Protein AF-A0A401STW4-F1 (afdb_monomer_lite)

Foldseek 3Di:
DLQPPDCVVVVLLDDDPPDPPDVVSLLVLLQVLLVSLLVCVVPVPLPLVSVVSSCVNLVVLLVVLVVCVVPPDPPVSSVVSVSSSVSNLNSNVVNDDDPSSVVSSVVVVCVSLDAPQPHVVLVVVLLVLLVVLLVLLVVLVVDDDDDPVCCCVPQLVVLLVLLQSVLCSLPVSNYDPVVCVVVVNCSVVSSVVSNLSSLVSDDLVRCVVDPSSVVSVVSSVVSCVPPVVVVVVPDDPVSVVSVVVSVVVVVVVVVVVVVVVVVPPD

Radius of gyration: 21.64 Å; chains: 1; bounding box: 49×68×55 Å

Sequence (266 aa):
MLRNHTCEHFPFLGISEHFHLGDAVLRCRTTFYTALTRLLLIDLGEDEDEFELFMMPLTTTFENLTQLFNSNFKQDKAKCMLIGLSRDLRGIAFALNTKASYTMLFNWLSQRLNFEVSSPNGILLFREASKMISTYGNQIQTLGNISKDQVYPLKLKGISICFCALKAALCGNYVSFGVFQLYGDSHFDNALQAFLKMLLSVCHNDLLSFRKLSLSYYSLLECLTQDHMKFVSNLEPHVVIYVLTSLSEGLNALGELHLRMFVHEY

pLDDT: mean 81.72, std 12.68, range [35.41, 94.62]

Secondary structure (DSSP, 8-state):
-TT--STTT-GGGS--TT----HHHHHHHHHHHHHHHHHHHHH-TT-HHHHHHHHHHHHHHHHHHHHHHHSTT-HHHHHHHHHHHHHHHHHHHHH--SHHHHHHHHHHHHHHH---TT-HHHHHHHHHHHHHHHHHHHHHHH-----HHHHIIIIIHHHHHHHHHHHHHHTT-SS-THHHHHHT-THHHHHHHHHHHHHHTS-HHHHHH-HHHHHHHHHHHHHHHHH-HHHHTT--HHHHHHHHHHHHHHHHHHHHHHHHHHTT--

Organism: Chiloscyllium punctatum (NCBI:txid137246)

InterPro domains:
  IPR044189 Exportin 4/7-like [PTHR12596] (110-254)

Structure (mmCIF, N/CA/C/O backbone):
data_AF-A0A401STW4-F1
#
_entry.id   AF-A0A401STW4-F1
#
loop_
_atom_site.group_PDB
_atom_site.id
_atom_site.type_symbol
_atom_site.label_atom_id
_atom_site.label_alt_id
_atom_site.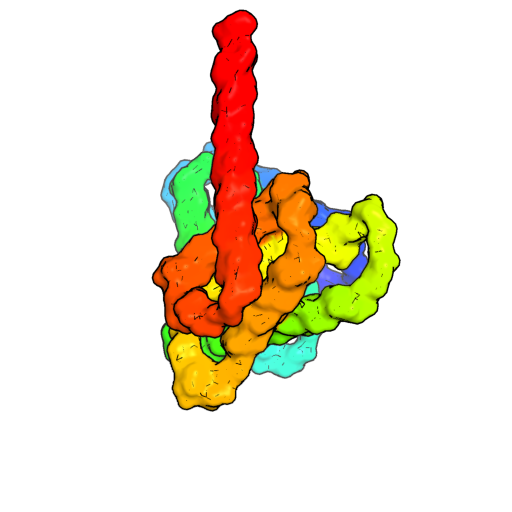label_comp_id
_atom_site.label_asym_id
_atom_site.label_entity_id
_atom_site.label_seq_id
_atom_site.pdbx_PDB_ins_code
_atom_site.Cartn_x
_atom_site.Cartn_y
_atom_site.Cartn_z
_atom_site.occupancy
_atom_site.B_iso_or_equiv
_atom_site.auth_seq_id
_atom_site.auth_comp_id
_atom_site.auth_asym_id
_atom_site.auth_atom_id
_atom_site.pdbx_PDB_model_num
ATOM 1 N N . MET A 1 1 ? 23.603 -3.336 -20.841 1.00 59.81 1 MET A N 1
ATOM 2 C CA . MET A 1 1 ? 23.353 -3.226 -19.383 1.00 59.81 1 MET A CA 1
ATOM 3 C C . MET A 1 1 ? 21.859 -3.194 -19.070 1.00 59.81 1 MET A C 1
ATOM 5 O O . MET A 1 1 ? 21.427 -3.999 -18.261 1.00 59.81 1 MET A O 1
ATOM 9 N N . LEU A 1 2 ? 21.071 -2.342 -19.744 1.00 76.00 2 LEU A N 1
ATOM 10 C CA . LEU A 1 2 ? 19.626 -2.175 -19.502 1.00 76.00 2 LEU A CA 1
ATOM 11 C C . LEU A 1 2 ? 18.769 -3.436 -19.728 1.00 76.00 2 LEU A C 1
ATOM 13 O O . LEU A 1 2 ? 17.729 -3.566 -19.106 1.00 76.00 2 LEU A O 1
ATOM 17 N N . ARG A 1 3 ? 19.217 -4.380 -20.565 1.00 75.88 3 ARG A N 1
ATOM 18 C CA . ARG A 1 3 ? 18.450 -5.596 -20.903 1.00 75.88 3 ARG A CA 1
ATOM 19 C C . ARG A 1 3 ? 18.832 -6.849 -20.098 1.00 75.88 3 ARG A C 1
ATOM 21 O O . ARG A 1 3 ? 18.127 -7.844 -20.156 1.00 75.88 3 ARG A O 1
ATOM 28 N N . ASN A 1 4 ? 19.926 -6.798 -19.329 1.00 79.75 4 ASN A N 1
ATOM 29 C CA . ASN A 1 4 ? 20.525 -7.972 -18.669 1.00 79.75 4 ASN A CA 1
ATOM 30 C C . ASN A 1 4 ? 20.759 -7.726 -17.167 1.00 79.75 4 ASN A C 1
ATOM 32 O O . ASN A 1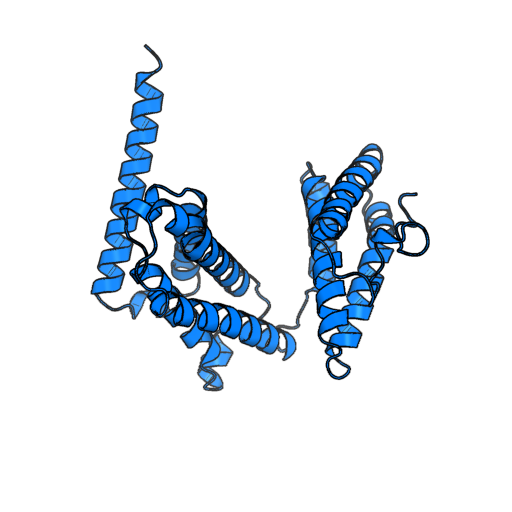 4 ? 21.835 -8.000 -16.636 1.00 79.75 4 ASN A O 1
ATOM 36 N N . HIS A 1 5 ? 19.776 -7.156 -16.466 1.00 85.25 5 HIS A N 1
ATOM 37 C CA . HIS A 1 5 ? 19.850 -6.877 -15.023 1.00 85.25 5 HIS A CA 1
ATOM 38 C C . HIS A 1 5 ? 19.375 -8.065 -14.166 1.00 85.25 5 HIS A C 1
ATOM 40 O O . HIS A 1 5 ? 18.516 -7.952 -13.300 1.00 85.25 5 HIS A O 1
ATOM 46 N N . THR A 1 6 ? 19.973 -9.235 -14.395 1.00 84.81 6 THR A N 1
ATOM 47 C CA . THR 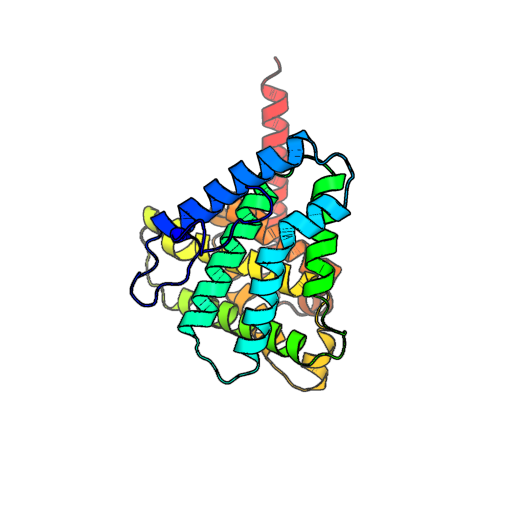A 1 6 ? 19.662 -10.485 -13.677 1.00 84.81 6 THR A CA 1
ATOM 48 C C . THR A 1 6 ? 20.675 -10.788 -1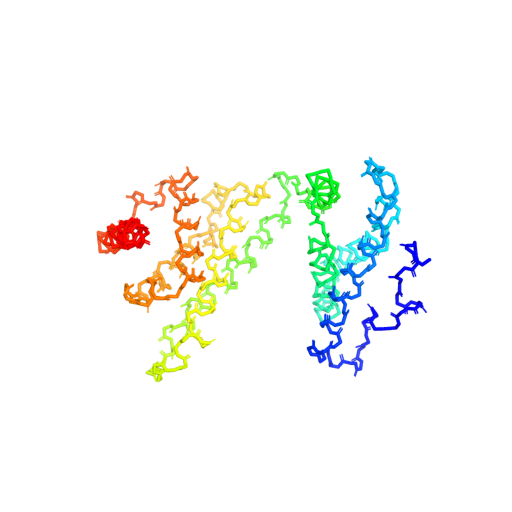2.571 1.00 84.81 6 THR A C 1
ATOM 50 O O . THR A 1 6 ? 21.753 -10.192 -12.505 1.00 84.81 6 THR A O 1
ATOM 53 N N . CYS A 1 7 ? 20.368 -11.771 -11.717 1.00 80.50 7 CYS A N 1
ATOM 54 C CA . CYS A 1 7 ? 21.303 -12.253 -10.696 1.00 80.50 7 CYS A CA 1
ATOM 55 C C . CYS A 1 7 ? 22.573 -12.909 -11.261 1.00 80.50 7 CYS A C 1
ATOM 57 O O . CYS A 1 7 ? 23.554 -13.035 -10.535 1.00 80.50 7 CYS A O 1
ATOM 59 N N . GLU A 1 8 ? 22.572 -13.296 -12.538 1.00 82.44 8 GLU A N 1
ATOM 60 C CA . GLU A 1 8 ? 23.753 -13.822 -13.234 1.00 82.44 8 GLU A CA 1
ATOM 61 C C . GLU A 1 8 ? 24.827 -12.745 -13.414 1.00 82.44 8 GLU A C 1
ATOM 63 O O . GLU A 1 8 ? 26.014 -13.011 -13.259 1.00 82.44 8 GLU A O 1
ATOM 68 N N . HIS A 1 9 ? 24.399 -11.511 -13.691 1.00 83.75 9 HIS A N 1
ATOM 69 C CA . HIS A 1 9 ? 25.287 -10.367 -13.896 1.00 83.75 9 HIS A CA 1
ATOM 70 C C . HIS A 1 9 ? 25.491 -9.567 -12.604 1.00 83.75 9 HIS A C 1
ATOM 72 O O . HIS A 1 9 ? 26.552 -8.986 -12.380 1.00 83.75 9 HIS A O 1
ATOM 78 N N . PHE A 1 10 ? 24.477 -9.550 -11.737 1.00 84.50 10 PHE A N 1
ATOM 79 C CA . PHE A 1 10 ? 24.461 -8.799 -10.488 1.00 84.50 10 PHE A CA 1
ATOM 80 C C . PHE A 1 10 ? 24.053 -9.720 -9.328 1.00 84.50 10 PHE A C 1
ATOM 82 O O . PHE A 1 10 ? 22.873 -9.775 -8.976 1.00 84.50 10 PHE A O 1
ATOM 89 N N . PRO A 1 11 ? 25.002 -10.423 -8.679 1.00 81.69 11 PRO A N 1
ATOM 90 C CA . PRO A 1 11 ? 24.696 -11.447 -7.673 1.00 81.69 11 PRO A CA 1
ATOM 91 C C . PRO A 1 11 ? 23.809 -10.976 -6.509 1.00 81.69 11 PRO A C 1
ATOM 93 O O . PRO A 1 11 ? 23.041 -11.763 -5.961 1.00 81.69 11 PRO A O 1
ATOM 96 N N . PHE A 1 12 ? 23.846 -9.683 -6.163 1.00 80.25 12 PHE A N 1
ATOM 97 C CA . PHE A 1 12 ? 22.995 -9.090 -5.121 1.00 80.25 12 PHE A CA 1
ATOM 98 C C . PHE A 1 12 ? 21.494 -9.039 -5.481 1.00 80.25 12 PHE A C 1
ATOM 100 O O . PHE A 1 12 ? 20.662 -8.788 -4.607 1.00 80.25 12 PHE A O 1
ATOM 107 N N . LEU A 1 13 ? 21.133 -9.264 -6.749 1.00 83.50 13 LEU A N 1
ATOM 108 C CA . LEU A 1 13 ? 19.745 -9.434 -7.192 1.00 83.50 13 LEU A CA 1
ATOM 109 C C . LEU A 1 13 ? 19.221 -10.856 -6.928 1.00 83.50 13 LEU A C 1
ATOM 111 O O . LEU A 1 13 ? 18.005 -11.065 -6.917 1.00 83.50 13 LEU A O 1
ATOM 115 N N . GLY A 1 14 ? 20.116 -11.821 -6.694 1.00 74.94 14 GLY A N 1
ATOM 116 C CA . GLY A 1 14 ? 19.777 -13.212 -6.403 1.00 74.94 14 GLY A CA 1
ATOM 117 C C . GLY A 1 14 ? 19.199 -13.423 -5.002 1.00 74.94 14 GLY A C 1
ATOM 118 O O . GLY A 1 14 ? 19.352 -12.597 -4.102 1.00 74.94 14 GLY A O 1
ATOM 119 N N . ILE A 1 15 ? 18.534 -14.565 -4.815 1.00 66.19 15 ILE A N 1
ATOM 120 C CA . ILE A 1 15 ? 18.011 -15.019 -3.518 1.00 66.19 15 ILE A CA 1
ATOM 121 C C . ILE A 1 15 ? 18.939 -16.119 -3.028 1.00 66.19 15 ILE A C 1
ATOM 123 O O . ILE A 1 15 ? 18.826 -17.263 -3.461 1.00 66.19 15 ILE A O 1
ATOM 127 N N . SER A 1 16 ? 19.899 -15.764 -2.179 1.00 56.50 16 SER A N 1
ATOM 128 C CA . SER A 1 16 ? 20.763 -16.760 -1.550 1.00 56.50 16 SER A CA 1
ATOM 129 C C . SER A 1 16 ? 20.122 -17.246 -0.256 1.00 56.50 16 SER A C 1
ATOM 131 O O . SER A 1 16 ? 19.832 -16.443 0.627 1.00 56.50 16 SER A O 1
ATOM 133 N N . GLU A 1 17 ? 19.943 -18.563 -0.132 1.00 51.50 17 GLU A N 1
ATOM 134 C CA . GLU A 1 17 ? 19.465 -19.234 1.089 1.00 51.50 17 GLU A CA 1
ATOM 135 C C . GLU A 1 17 ? 20.417 -19.023 2.286 1.00 51.50 17 GLU A C 1
ATOM 137 O O . GLU A 1 17 ? 20.017 -19.199 3.434 1.00 51.50 17 GLU A O 1
ATOM 142 N N . HIS A 1 18 ? 21.654 -18.575 2.033 1.00 45.31 18 HIS A N 1
ATOM 143 C CA . HIS A 1 18 ? 22.666 -18.282 3.052 1.00 45.31 18 HIS A CA 1
ATOM 144 C C . HIS A 1 18 ? 22.828 -16.794 3.374 1.00 45.31 18 HIS A C 1
ATOM 146 O O . HIS A 1 18 ? 23.530 -16.444 4.323 1.00 45.31 18 HIS A O 1
ATOM 152 N N . PHE A 1 19 ? 22.179 -15.902 2.623 1.00 50.22 19 PHE A N 1
ATOM 153 C CA . PHE A 1 19 ? 22.090 -14.503 3.013 1.00 50.22 19 PHE A CA 1
ATOM 154 C C . PHE A 1 19 ? 20.821 -14.329 3.835 1.00 50.22 19 PHE A C 1
ATOM 156 O O . PHE A 1 19 ? 19.727 -14.195 3.290 1.00 50.22 19 PHE A O 1
ATOM 163 N N . HIS A 1 20 ? 20.963 -14.227 5.157 1.00 51.06 20 HIS A N 1
ATOM 164 C CA . HIS A 1 20 ? 20.034 -13.379 5.895 1.00 51.06 20 HIS A CA 1
ATOM 165 C C . HIS A 1 20 ? 20.032 -12.038 5.160 1.00 51.06 20 HIS A C 1
ATOM 167 O O . HIS A 1 20 ? 21.078 -11.390 5.104 1.00 51.06 20 HIS A O 1
ATOM 173 N N . LEU A 1 21 ? 18.924 -11.683 4.497 1.00 55.97 21 LEU A N 1
ATOM 174 C CA . LEU A 1 21 ? 18.808 -10.443 3.736 1.00 55.97 21 LEU A CA 1
ATOM 175 C C . LEU A 1 21 ? 18.980 -9.269 4.699 1.00 55.97 21 LEU A C 1
ATOM 177 O O . LEU A 1 21 ? 18.012 -8.721 5.219 1.00 55.97 21 LEU A O 1
ATOM 181 N N . GLY A 1 22 ? 20.227 -8.892 4.960 1.00 56.94 22 GLY A N 1
ATOM 182 C CA . GLY A 1 22 ? 20.538 -7.691 5.697 1.00 56.94 22 GLY A CA 1
ATOM 183 C C . GLY A 1 22 ? 19.923 -6.525 4.940 1.00 56.94 22 GLY A C 1
ATOM 184 O O . GLY A 1 22 ? 20.063 -6.428 3.716 1.00 56.94 22 GLY A O 1
ATOM 185 N N . ASP A 1 23 ? 19.259 -5.628 5.666 1.00 59.09 23 ASP A N 1
ATOM 186 C CA . ASP A 1 23 ? 18.585 -4.450 5.113 1.00 59.09 23 ASP A CA 1
ATOM 187 C C . ASP A 1 23 ? 19.445 -3.661 4.110 1.00 59.09 23 ASP A C 1
ATOM 189 O O . ASP A 1 23 ? 18.905 -2.966 3.251 1.00 59.09 23 ASP A O 1
ATOM 193 N N . ALA A 1 24 ? 20.774 -3.730 4.229 1.00 60.03 24 ALA A N 1
ATOM 194 C CA . ALA A 1 24 ? 21.720 -3.097 3.320 1.00 60.03 24 ALA A CA 1
ATOM 195 C C . ALA A 1 24 ? 21.637 -3.653 1.885 1.00 60.03 24 ALA A C 1
ATOM 197 O O . ALA A 1 24 ? 21.496 -2.867 0.952 1.00 60.03 24 ALA A O 1
ATOM 198 N N . VAL A 1 25 ? 21.631 -4.979 1.694 1.00 69.12 25 VAL A N 1
ATOM 199 C CA . VAL A 1 25 ? 21.576 -5.608 0.356 1.00 69.12 25 VAL A CA 1
ATOM 200 C C . VAL A 1 25 ? 20.237 -5.310 -0.325 1.00 69.12 25 VAL A C 1
ATOM 202 O O . VAL A 1 25 ? 20.186 -4.959 -1.503 1.00 69.12 25 VAL A O 1
ATOM 205 N N . LEU A 1 26 ? 19.143 -5.340 0.441 1.00 69.25 26 LEU A N 1
ATOM 206 C CA . LEU A 1 26 ? 17.814 -4.961 -0.046 1.00 69.25 26 LEU A CA 1
ATOM 207 C C . LEU A 1 26 ? 17.700 -3.474 -0.402 1.00 69.25 26 LEU A C 1
ATOM 209 O O . LEU A 1 26 ? 16.963 -3.117 -1.321 1.00 69.25 26 LEU A O 1
ATOM 213 N N . ARG A 1 27 ? 18.419 -2.595 0.307 1.00 73.31 27 ARG A N 1
ATOM 214 C CA . ARG A 1 27 ? 18.506 -1.167 -0.033 1.00 73.31 27 ARG A CA 1
ATOM 215 C C . ARG A 1 27 ? 19.297 -0.937 -1.322 1.00 73.31 27 ARG A C 1
ATOM 217 O O . ARG A 1 27 ? 18.891 -0.085 -2.110 1.00 73.31 27 ARG A O 1
ATOM 224 N N . CYS A 1 28 ? 20.355 -1.713 -1.572 1.00 82.94 28 CYS A N 1
ATOM 225 C CA . CYS A 1 28 ? 21.140 -1.630 -2.809 1.00 82.94 28 CYS A CA 1
ATOM 226 C C . CYS A 1 28 ? 20.285 -1.877 -4.057 1.00 82.94 28 CYS A C 1
ATOM 228 O O . CYS A 1 28 ? 20.476 -1.188 -5.053 1.00 82.94 28 CYS A O 1
ATOM 230 N N . ARG A 1 29 ? 19.304 -2.788 -3.987 1.00 89.50 29 ARG A N 1
ATOM 231 C CA . ARG A 1 29 ? 18.365 -3.056 -5.091 1.00 89.50 29 ARG A CA 1
ATOM 232 C C . ARG A 1 29 ? 17.575 -1.817 -5.506 1.00 89.50 29 ARG A C 1
ATOM 234 O O . ARG A 1 29 ? 17.547 -1.478 -6.684 1.00 89.50 29 ARG A O 1
ATOM 241 N N . THR A 1 30 ? 16.996 -1.097 -4.541 1.00 90.25 30 THR A N 1
ATOM 242 C CA . THR A 1 30 ? 16.250 0.137 -4.834 1.00 90.25 30 THR A CA 1
ATOM 243 C C . THR A 1 30 ? 17.157 1.182 -5.485 1.00 90.25 30 THR A C 1
ATOM 245 O O . THR A 1 30 ? 16.783 1.738 -6.510 1.00 90.25 30 THR A O 1
ATOM 248 N N . THR A 1 31 ? 18.364 1.409 -4.953 1.00 90.62 31 THR A N 1
ATOM 249 C CA . THR A 1 31 ? 19.321 2.360 -5.547 1.00 90.62 31 THR A CA 1
ATOM 250 C C . THR A 1 31 ? 19.750 1.946 -6.954 1.00 90.62 31 THR A C 1
ATOM 252 O O . THR A 1 31 ? 19.803 2.790 -7.847 1.00 90.62 31 THR A O 1
ATOM 255 N N . PHE A 1 32 ? 20.027 0.656 -7.162 1.00 93.06 32 PHE A N 1
ATOM 256 C CA . PHE A 1 32 ? 20.418 0.101 -8.454 1.00 93.06 32 PHE A CA 1
ATOM 257 C C . PHE A 1 32 ? 19.339 0.343 -9.508 1.00 93.06 32 PHE A C 1
ATOM 259 O O . PHE A 1 32 ? 19.624 0.954 -10.535 1.00 93.06 32 PHE A O 1
ATOM 266 N N . TYR A 1 33 ? 18.091 -0.039 -9.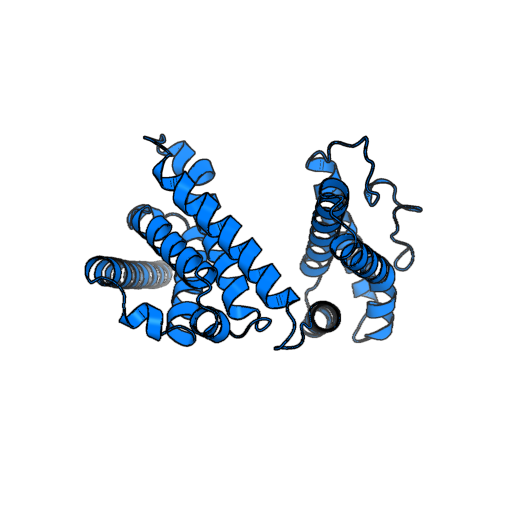228 1.00 94.12 33 TYR A N 1
ATOM 267 C CA . TYR A 1 33 ? 16.992 0.175 -10.165 1.00 94.12 33 TYR A CA 1
ATOM 268 C C . TYR A 1 33 ? 16.638 1.652 -10.346 1.00 94.12 33 TYR A C 1
ATOM 270 O O . TYR A 1 33 ? 16.289 2.039 -11.457 1.00 94.12 33 TYR A O 1
ATOM 278 N N . THR A 1 34 ? 16.801 2.511 -9.333 1.00 93.75 34 THR A N 1
ATOM 279 C CA . THR A 1 34 ? 16.679 3.964 -9.535 1.00 93.75 34 THR A CA 1
ATOM 280 C C . THR A 1 34 ? 17.721 4.482 -10.526 1.00 93.75 34 THR A C 1
ATOM 282 O O . THR A 1 34 ? 17.376 5.230 -11.437 1.00 93.75 34 THR A O 1
ATOM 285 N N . ALA A 1 35 ? 18.990 4.095 -10.381 1.00 93.38 35 ALA A N 1
ATOM 286 C CA . ALA A 1 35 ? 20.046 4.536 -11.289 1.00 93.38 35 ALA A CA 1
ATOM 287 C C . ALA A 1 35 ? 19.854 3.971 -12.704 1.00 93.38 35 ALA A C 1
ATOM 289 O O . ALA A 1 35 ? 19.935 4.712 -13.680 1.00 93.38 35 ALA A O 1
ATOM 290 N N . LEU A 1 36 ? 19.544 2.680 -12.811 1.00 93.75 36 LEU A N 1
ATOM 291 C CA . LEU A 1 36 ? 19.379 2.002 -14.089 1.00 93.75 36 LEU A CA 1
ATOM 292 C C . LEU A 1 36 ? 18.171 2.531 -14.871 1.00 93.75 36 LEU A C 1
ATOM 294 O O . LEU A 1 36 ? 18.273 2.770 -16.069 1.00 93.75 36 LEU A O 1
ATOM 298 N N . THR A 1 37 ? 17.059 2.800 -14.185 1.00 93.94 37 THR A N 1
ATOM 299 C CA . THR A 1 37 ? 15.871 3.402 -14.809 1.00 93.94 37 THR A CA 1
ATOM 300 C C . THR A 1 37 ? 16.143 4.841 -15.239 1.00 93.94 37 THR A C 1
ATOM 302 O O . THR A 1 37 ? 15.700 5.252 -16.301 1.00 93.94 37 THR A O 1
ATOM 305 N N . ARG A 1 38 ? 16.927 5.619 -14.478 1.00 93.00 38 ARG A N 1
ATOM 306 C CA . ARG A 1 38 ? 17.346 6.959 -14.927 1.00 93.00 38 ARG A CA 1
ATOM 307 C C . ARG A 1 38 ? 18.172 6.913 -16.207 1.00 93.00 38 ARG A C 1
ATOM 309 O O . ARG A 1 38 ? 18.021 7.812 -17.017 1.00 93.00 38 ARG A O 1
ATOM 316 N N . LEU A 1 39 ? 19.014 5.891 -16.380 1.00 92.75 39 LEU A N 1
ATOM 317 C CA . LEU A 1 39 ? 19.756 5.683 -17.626 1.00 92.75 39 LEU A CA 1
ATOM 318 C C . LEU A 1 39 ? 18.822 5.312 -18.781 1.00 92.75 39 LEU A C 1
ATOM 320 O O . LEU A 1 39 ? 18.992 5.847 -19.868 1.00 92.75 39 LEU A O 1
ATOM 324 N N . LEU A 1 40 ? 17.826 4.453 -18.539 1.00 92.12 40 LEU A N 1
ATOM 325 C CA . LEU A 1 40 ? 16.791 4.137 -19.528 1.00 92.12 40 LEU A CA 1
ATOM 326 C C . LEU A 1 40 ? 16.071 5.410 -19.997 1.00 92.12 40 LEU A C 1
ATOM 328 O O . LEU A 1 40 ? 15.944 5.643 -21.192 1.00 92.12 40 LEU A O 1
ATOM 332 N N . LEU A 1 41 ? 15.658 6.264 -19.057 1.00 90.50 41 LEU A N 1
ATOM 333 C CA . LEU A 1 41 ? 14.888 7.479 -19.337 1.00 90.50 41 LEU A CA 1
ATOM 334 C C . LEU A 1 41 ? 15.629 8.533 -20.176 1.00 90.50 41 LEU A C 1
ATOM 336 O O . LEU A 1 41 ? 14.975 9.464 -20.637 1.00 90.50 41 LEU A O 1
ATOM 340 N N . ILE A 1 42 ? 16.950 8.419 -20.369 1.00 89.19 42 ILE A N 1
ATOM 341 C CA . ILE A 1 42 ? 17.712 9.350 -21.220 1.00 89.19 42 ILE A CA 1
ATOM 342 C C . ILE A 1 42 ? 17.222 9.261 -22.669 1.00 89.19 42 ILE A C 1
ATOM 344 O O . ILE A 1 42 ? 16.997 10.297 -23.289 1.00 89.19 42 ILE A O 1
ATOM 348 N N . ASP A 1 43 ? 16.997 8.038 -23.157 1.00 85.88 43 ASP A N 1
ATOM 349 C CA . ASP A 1 43 ? 16.657 7.767 -24.557 1.00 85.88 43 ASP A CA 1
ATOM 350 C C . ASP A 1 43 ? 15.267 7.122 -24.732 1.00 85.88 43 ASP A C 1
ATOM 352 O O . ASP A 1 43 ? 14.834 6.915 -25.860 1.00 85.88 43 ASP A O 1
ATOM 356 N N . LEU A 1 44 ? 14.546 6.822 -23.639 1.00 87.88 44 LEU A N 1
ATOM 357 C CA . LEU A 1 44 ? 13.265 6.099 -23.695 1.00 87.88 44 LEU A CA 1
ATOM 358 C C . LEU A 1 44 ? 12.167 6.848 -24.469 1.00 87.88 44 LEU A C 1
ATOM 360 O O . LEU A 1 44 ? 11.387 6.229 -25.183 1.00 87.88 44 LEU A O 1
ATOM 364 N N . GLY A 1 45 ? 12.057 8.170 -24.297 1.00 86.19 45 GLY A N 1
ATOM 365 C CA . GLY A 1 45 ? 10.962 8.951 -24.885 1.00 86.19 45 GLY A CA 1
ATOM 366 C C . GLY A 1 45 ? 9.574 8.384 -24.536 1.00 86.19 45 GLY A C 1
ATOM 367 O O . GLY A 1 45 ? 9.211 8.305 -23.361 1.00 86.19 45 GLY A O 1
ATOM 368 N N . GLU A 1 46 ? 8.813 8.007 -25.567 1.00 86.69 46 GLU A N 1
ATOM 369 C CA . GLU A 1 46 ? 7.506 7.329 -25.475 1.00 86.69 46 GLU A CA 1
ATOM 370 C C . GLU A 1 46 ? 7.557 5.881 -26.014 1.00 86.69 46 GLU A C 1
ATOM 372 O O . GLU A 1 46 ? 6.525 5.309 -26.354 1.00 86.69 46 GLU A O 1
ATOM 377 N N . ASP A 1 47 ? 8.746 5.278 -26.095 1.00 90.62 47 ASP A N 1
ATOM 378 C CA . ASP A 1 47 ? 8.943 3.918 -26.609 1.00 90.62 47 ASP A CA 1
ATOM 379 C C . ASP A 1 47 ? 8.510 2.858 -25.576 1.00 90.62 47 ASP A C 1
ATOM 381 O O . ASP A 1 47 ? 9.241 2.516 -24.640 1.00 90.62 47 ASP A O 1
ATOM 385 N N . GLU A 1 48 ? 7.275 2.366 -25.716 1.00 88.81 48 GLU A N 1
ATOM 386 C CA . GLU A 1 48 ? 6.712 1.336 -24.834 1.00 88.81 48 GLU A CA 1
ATOM 387 C C . GLU A 1 48 ? 7.410 -0.023 -25.002 1.00 88.81 48 GLU A C 1
ATOM 389 O O . GLU A 1 48 ? 7.560 -0.755 -24.020 1.00 88.81 48 GLU A O 1
ATOM 394 N N . ASP A 1 49 ? 7.888 -0.345 -26.207 1.00 90.81 49 ASP A N 1
ATOM 395 C CA . ASP A 1 49 ? 8.544 -1.621 -26.502 1.00 90.81 49 ASP A CA 1
ATOM 396 C C . ASP A 1 49 ? 9.910 -1.701 -25.806 1.00 90.81 49 ASP A C 1
ATOM 398 O O . ASP A 1 49 ? 10.252 -2.718 -25.191 1.00 90.81 49 ASP A O 1
ATOM 402 N N . GLU A 1 50 ? 10.687 -0.614 -25.829 1.00 91.75 50 GLU A N 1
ATOM 403 C CA . GLU A 1 50 ? 11.961 -0.521 -25.109 1.00 91.75 50 GLU A CA 1
ATOM 404 C C . GLU A 1 50 ? 11.745 -0.624 -23.586 1.00 91.75 50 GLU A C 1
ATOM 406 O O . GLU A 1 50 ? 12.530 -1.279 -22.887 1.00 91.75 50 GLU A O 1
ATOM 411 N N . PHE A 1 51 ? 10.653 -0.050 -23.061 1.00 92.06 51 PHE A N 1
ATOM 412 C CA . PHE A 1 51 ? 10.272 -0.212 -21.655 1.00 92.06 51 PHE A CA 1
ATOM 413 C C . PHE A 1 51 ? 9.902 -1.666 -21.324 1.00 92.06 51 PHE A C 1
ATOM 415 O O . PHE A 1 51 ? 10.372 -2.201 -20.317 1.00 92.06 51 PHE A O 1
ATOM 422 N N . GLU A 1 52 ? 9.117 -2.346 -22.162 1.00 90.88 52 GLU A N 1
ATOM 423 C CA . GLU A 1 52 ? 8.742 -3.750 -21.943 1.00 90.88 52 GLU A CA 1
ATOM 424 C C . GLU A 1 52 ? 9.977 -4.665 -21.972 1.00 90.88 52 GLU A C 1
ATOM 426 O O . GLU A 1 52 ? 10.155 -5.510 -21.087 1.00 90.88 52 GLU A O 1
ATOM 431 N N . LEU A 1 53 ? 10.895 -4.439 -22.919 1.00 92.44 53 LEU A N 1
ATOM 432 C CA . LEU A 1 53 ? 12.179 -5.142 -22.991 1.00 92.44 53 LEU A CA 1
ATOM 433 C C . LEU A 1 53 ? 13.016 -4.935 -21.726 1.00 92.44 53 LEU A C 1
ATOM 435 O O . LEU A 1 53 ? 13.609 -5.889 -21.211 1.00 92.44 53 LEU A O 1
ATOM 439 N N . PHE A 1 54 ? 13.047 -3.711 -21.195 1.00 94.62 54 PHE A N 1
ATOM 440 C CA . PHE A 1 54 ? 13.690 -3.415 -19.918 1.00 94.62 54 PHE A CA 1
ATOM 441 C C . PHE A 1 54 ? 13.034 -4.171 -18.754 1.00 94.62 54 PHE A C 1
ATOM 443 O O . PHE A 1 54 ? 13.731 -4.624 -17.845 1.00 94.62 54 PHE A O 1
ATOM 450 N N . MET A 1 55 ? 11.715 -4.353 -18.768 1.00 93.81 55 MET A N 1
ATOM 451 C CA . MET A 1 55 ? 10.973 -5.000 -17.685 1.00 93.81 55 MET A CA 1
ATOM 452 C C . MET A 1 55 ? 10.917 -6.536 -17.778 1.00 93.81 55 MET A C 1
ATOM 454 O O . MET A 1 55 ? 10.455 -7.190 -16.833 1.00 93.81 55 MET A O 1
ATOM 458 N N . MET A 1 56 ? 11.405 -7.154 -18.859 1.00 91.56 56 MET A N 1
ATOM 459 C CA . MET A 1 56 ? 11.358 -8.615 -19.040 1.00 91.56 56 MET A CA 1
ATOM 460 C C . MET A 1 56 ? 11.943 -9.421 -17.862 1.00 91.56 56 MET A C 1
ATOM 462 O O . MET A 1 56 ? 11.260 -10.333 -17.393 1.00 91.56 56 MET A O 1
ATOM 466 N N . PRO A 1 57 ? 13.121 -9.098 -17.285 1.00 91.25 57 PRO A N 1
ATOM 467 C CA . PRO A 1 57 ? 13.649 -9.863 -16.148 1.00 91.25 57 PRO A CA 1
ATOM 468 C C . PRO A 1 57 ? 12.742 -9.835 -14.903 1.00 91.25 57 PRO A C 1
ATOM 470 O O . PRO A 1 57 ? 12.648 -10.819 -14.157 1.00 91.25 57 PRO A O 1
ATOM 473 N N . LEU A 1 58 ? 12.032 -8.723 -14.680 1.00 91.62 58 LEU A N 1
ATOM 474 C CA . LEU A 1 58 ? 11.045 -8.606 -13.603 1.00 91.62 58 LEU A CA 1
ATOM 475 C C . LEU A 1 58 ? 9.783 -9.408 -13.926 1.00 91.62 58 LEU A C 1
ATOM 477 O O . LEU A 1 58 ? 9.194 -9.993 -13.019 1.00 91.62 58 LEU A O 1
ATOM 481 N N . THR A 1 59 ? 9.403 -9.488 -15.202 1.00 91.06 59 THR A N 1
ATOM 482 C CA . THR A 1 59 ? 8.278 -10.308 -15.680 1.00 91.06 59 THR A CA 1
ATOM 483 C C . THR A 1 59 ? 8.517 -11.778 -15.374 1.00 91.06 59 THR A C 1
ATOM 485 O O . THR A 1 59 ? 7.704 -12.400 -14.696 1.00 91.06 59 THR A O 1
ATOM 488 N N . THR A 1 60 ? 9.688 -12.302 -15.733 1.00 89.75 60 THR A N 1
ATOM 489 C CA . THR A 1 60 ? 10.077 -13.681 -15.407 1.00 89.75 60 THR A CA 1
ATOM 490 C C . THR A 1 60 ? 10.090 -13.925 -13.895 1.00 89.75 60 THR A C 1
ATOM 492 O O . THR A 1 60 ? 9.667 -14.976 -13.413 1.00 89.75 60 THR A O 1
ATOM 495 N N . THR A 1 61 ? 10.536 -12.942 -13.104 1.00 88.25 61 THR A N 1
ATOM 496 C CA . THR A 1 61 ? 10.490 -13.032 -11.634 1.00 88.25 61 THR A CA 1
ATOM 497 C C . THR A 1 61 ? 9.049 -13.113 -11.116 1.00 88.25 61 THR A C 1
ATOM 499 O O . THR A 1 61 ? 8.777 -13.893 -10.200 1.00 88.25 61 THR A O 1
ATOM 502 N N . PHE A 1 62 ? 8.129 -12.350 -11.710 1.00 87.31 62 PHE A N 1
ATOM 503 C CA . PHE A 1 62 ? 6.704 -12.345 -11.374 1.00 87.31 62 PHE A CA 1
ATOM 504 C C . PHE A 1 62 ? 6.030 -13.687 -11.705 1.00 87.31 62 PHE A C 1
ATOM 506 O O . PHE A 1 62 ? 5.308 -14.246 -10.877 1.00 87.31 62 PHE A O 1
ATOM 513 N N . GLU A 1 63 ? 6.307 -14.248 -12.881 1.00 86.56 63 GLU A N 1
ATOM 514 C CA . GLU A 1 63 ? 5.788 -15.551 -13.319 1.00 86.56 63 GLU A CA 1
ATOM 515 C C . GLU A 1 63 ? 6.276 -16.686 -12.414 1.00 86.56 63 GLU A C 1
ATOM 517 O O . GLU A 1 63 ? 5.476 -17.488 -11.928 1.00 86.56 63 GLU A O 1
ATOM 522 N N . ASN A 1 64 ? 7.574 -16.705 -12.096 1.00 85.06 64 ASN A N 1
ATOM 523 C CA . ASN A 1 64 ? 8.154 -17.672 -11.164 1.00 85.06 64 ASN A CA 1
ATOM 524 C C . ASN A 1 64 ? 7.514 -17.580 -9.771 1.00 85.06 64 ASN A C 1
ATOM 526 O O . ASN A 1 64 ? 7.237 -18.596 -9.134 1.00 85.06 64 ASN A O 1
ATOM 530 N N . LEU A 1 65 ? 7.265 -16.361 -9.289 1.00 82.31 65 LEU A N 1
ATOM 531 C CA . LEU A 1 65 ? 6.598 -16.120 -8.012 1.00 82.31 65 LEU A CA 1
ATOM 532 C C . LEU A 1 65 ? 5.140 -16.609 -8.037 1.00 82.31 65 LEU A C 1
ATOM 534 O O . LEU A 1 65 ? 4.696 -17.234 -7.075 1.00 82.31 65 LEU A O 1
ATOM 538 N N . THR A 1 66 ? 4.431 -16.422 -9.150 1.00 79.12 66 THR A N 1
ATOM 539 C CA . THR A 1 66 ? 3.068 -16.941 -9.349 1.00 79.12 66 THR A CA 1
ATOM 540 C C . THR A 1 66 ? 3.044 -18.472 -9.319 1.00 79.12 66 THR A C 1
ATOM 542 O O . THR A 1 66 ? 2.228 -19.069 -8.617 1.00 79.12 66 THR A O 1
ATOM 545 N N . GLN A 1 67 ? 3.983 -19.127 -10.007 1.00 79.25 67 GLN A N 1
ATOM 546 C CA . GLN A 1 67 ? 4.119 -20.587 -9.976 1.00 79.25 67 GLN A CA 1
ATOM 547 C C . GLN A 1 67 ? 4.411 -21.107 -8.561 1.00 79.25 67 GLN A C 1
ATOM 549 O O . GLN A 1 67 ? 3.797 -22.082 -8.129 1.00 79.25 67 GLN A O 1
ATOM 554 N N . LEU A 1 68 ? 5.286 -20.428 -7.809 1.00 78.62 68 LEU A N 1
ATOM 555 C CA . LEU A 1 68 ? 5.615 -20.797 -6.428 1.00 78.62 68 LEU A CA 1
ATOM 556 C C . LEU A 1 68 ? 4.428 -20.678 -5.469 1.00 78.62 68 LEU A C 1
ATOM 558 O O . LEU A 1 68 ? 4.335 -21.474 -4.535 1.00 78.62 68 LEU A O 1
ATOM 562 N N . PHE A 1 69 ? 3.530 -19.714 -5.678 1.00 71.25 69 PHE A N 1
ATOM 563 C CA . PHE A 1 69 ? 2.303 -19.618 -4.885 1.00 71.25 69 PHE A CA 1
ATOM 564 C C . PHE A 1 69 ? 1.334 -20.769 -5.166 1.00 71.25 69 PHE A C 1
ATOM 566 O O . PHE A 1 69 ? 0.663 -21.227 -4.242 1.00 71.25 69 PHE A O 1
ATOM 573 N N . ASN A 1 70 ? 1.317 -21.285 -6.396 1.00 70.25 70 ASN A N 1
ATOM 574 C CA . ASN A 1 70 ? 0.472 -22.415 -6.786 1.00 70.25 70 ASN A CA 1
ATOM 575 C C . ASN A 1 70 ? 1.035 -23.772 -6.320 1.00 70.25 70 ASN A C 1
ATOM 577 O O . ASN A 1 70 ? 0.273 -24.704 -6.065 1.00 70.25 70 ASN A O 1
ATOM 581 N N . SER A 1 71 ? 2.357 -23.905 -6.176 1.00 66.50 71 SER A N 1
ATOM 582 C CA . SER A 1 71 ? 3.016 -25.135 -5.721 1.00 66.50 71 SER A CA 1
ATOM 583 C C . SER A 1 71 ? 3.379 -25.064 -4.229 1.00 66.50 71 SER A C 1
ATOM 585 O O . SER A 1 71 ? 4.435 -24.536 -3.888 1.00 66.50 71 SER A O 1
ATOM 587 N N . ASN A 1 72 ? 2.517 -25.581 -3.343 1.00 54.31 72 ASN A N 1
ATOM 588 C CA . ASN A 1 72 ? 2.727 -25.789 -1.894 1.00 54.31 72 ASN A CA 1
ATOM 589 C C . ASN A 1 72 ? 4.007 -25.166 -1.275 1.00 54.31 72 ASN A C 1
ATOM 591 O O . ASN A 1 72 ? 4.992 -25.838 -0.976 1.00 54.31 72 ASN A O 1
ATOM 595 N N . PHE A 1 73 ? 3.936 -23.848 -1.066 1.00 53.53 73 PHE A N 1
ATOM 596 C CA . PHE A 1 73 ? 4.488 -23.075 0.052 1.00 53.53 73 PHE A CA 1
ATOM 597 C C . PHE A 1 73 ? 5.954 -23.334 0.482 1.00 53.53 73 PHE A C 1
ATOM 599 O O . PHE A 1 73 ? 6.244 -23.574 1.655 1.00 53.53 73 PHE A O 1
ATOM 606 N N . LYS A 1 74 ? 6.929 -23.091 -0.410 1.00 60.06 74 LYS A N 1
ATOM 607 C CA . LYS A 1 74 ? 8.266 -22.626 0.033 1.00 60.06 74 LYS A CA 1
ATOM 608 C C . LYS A 1 74 ? 8.183 -21.154 0.464 1.00 60.06 74 LYS A C 1
ATOM 610 O O . LYS A 1 74 ? 8.627 -20.264 -0.265 1.00 60.06 74 LYS A O 1
ATOM 615 N N . GLN A 1 75 ? 7.584 -20.906 1.638 1.00 66.06 75 GLN A N 1
ATOM 616 C CA . GLN A 1 75 ? 7.299 -19.555 2.150 1.00 66.06 75 GLN A CA 1
ATOM 617 C C . GLN A 1 75 ? 8.505 -18.627 2.086 1.00 66.06 75 GLN A C 1
ATOM 619 O O . GLN A 1 75 ? 8.366 -17.484 1.669 1.00 66.06 75 GLN A O 1
ATOM 624 N N . ASP A 1 76 ? 9.679 -19.099 2.490 1.00 72.25 76 ASP A N 1
ATOM 625 C CA . ASP A 1 76 ? 10.812 -18.200 2.695 1.00 72.25 76 ASP A CA 1
ATOM 626 C C . ASP A 1 76 ? 11.426 -17.744 1.373 1.00 72.25 76 ASP A C 1
ATOM 628 O O . ASP A 1 76 ? 11.709 -16.557 1.205 1.00 72.25 76 ASP A O 1
ATOM 632 N N . LYS A 1 77 ? 11.504 -18.635 0.376 1.00 76.50 77 LYS A N 1
ATOM 633 C CA . LYS A 1 77 ? 11.932 -18.263 -0.978 1.00 76.50 77 LYS A CA 1
ATOM 634 C C . LYS A 1 77 ? 10.931 -17.309 -1.634 1.00 76.50 77 LYS A C 1
ATOM 636 O O . LYS A 1 77 ? 11.345 -16.281 -2.165 1.00 76.50 77 LYS A O 1
ATOM 641 N N . ALA A 1 78 ? 9.631 -17.604 -1.549 1.00 78.19 78 ALA A N 1
ATOM 642 C CA . ALA A 1 78 ? 8.581 -16.747 -2.106 1.00 78.19 78 ALA A CA 1
ATOM 643 C C . ALA A 1 78 ? 8.557 -15.357 -1.443 1.00 78.19 78 ALA A C 1
ATOM 645 O O . ALA A 1 78 ? 8.491 -14.343 -2.136 1.00 78.19 78 ALA A O 1
ATOM 646 N N . LYS A 1 79 ? 8.705 -15.286 -0.112 1.00 77.12 79 LYS A N 1
ATOM 647 C CA . LYS A 1 79 ? 8.835 -14.022 0.633 1.00 77.12 79 LYS A CA 1
ATOM 648 C C . LYS A 1 79 ? 10.043 -13.218 0.159 1.00 77.12 79 LYS A C 1
ATOM 650 O O . LYS A 1 79 ? 9.907 -12.030 -0.118 1.00 77.12 79 LYS A O 1
ATOM 655 N N . CYS A 1 80 ? 11.213 -13.847 0.032 1.00 79.38 80 CYS A N 1
ATOM 656 C CA . CYS A 1 80 ? 12.422 -13.161 -0.429 1.00 79.38 80 CYS A CA 1
ATOM 657 C C . CYS A 1 80 ? 12.277 -12.644 -1.866 1.00 79.38 80 CYS A C 1
ATOM 659 O O . CYS A 1 80 ? 12.663 -11.507 -2.140 1.00 79.38 80 CYS A O 1
ATOM 661 N N . MET A 1 81 ? 11.672 -13.437 -2.759 1.00 83.44 81 MET A N 1
ATOM 662 C CA . MET A 1 81 ? 11.335 -13.019 -4.126 1.00 83.44 81 MET A CA 1
ATOM 663 C C . MET A 1 81 ? 10.420 -11.800 -4.129 1.00 83.44 81 MET A C 1
ATOM 665 O O . MET A 1 81 ? 10.723 -10.812 -4.793 1.00 83.44 81 MET A O 1
ATOM 669 N N . LEU A 1 82 ? 9.342 -11.844 -3.344 1.00 84.25 82 LEU A N 1
ATOM 670 C CA . LEU A 1 82 ? 8.371 -10.761 -3.256 1.00 84.25 82 LEU A CA 1
ATOM 671 C C . LEU A 1 82 ? 9.010 -9.474 -2.726 1.00 84.25 82 LEU A C 1
ATOM 673 O O . LEU A 1 82 ? 8.806 -8.404 -3.298 1.00 84.25 82 LEU A O 1
ATOM 677 N N . ILE A 1 83 ? 9.811 -9.567 -1.661 1.00 83.62 83 ILE A N 1
ATOM 678 C CA . ILE A 1 83 ? 10.527 -8.417 -1.096 1.00 83.62 83 ILE A CA 1
ATOM 679 C C . ILE A 1 83 ? 11.509 -7.846 -2.124 1.00 83.62 83 ILE A C 1
ATOM 681 O O . ILE A 1 83 ? 11.539 -6.630 -2.315 1.00 83.62 83 ILE A O 1
ATOM 685 N N . GLY A 1 84 ? 12.290 -8.699 -2.791 1.00 86.69 84 GLY A N 1
ATOM 686 C CA . GLY A 1 84 ? 13.236 -8.291 -3.828 1.00 86.69 84 GLY A CA 1
ATOM 687 C C . GLY A 1 84 ? 12.547 -7.553 -4.974 1.00 86.69 84 GLY A C 1
ATOM 688 O O . GLY A 1 84 ? 12.882 -6.403 -5.244 1.00 86.69 84 GLY A O 1
ATOM 689 N N . LEU A 1 85 ? 11.517 -8.163 -5.560 1.00 89.56 85 LEU A N 1
ATOM 690 C CA . LEU A 1 85 ? 10.736 -7.575 -6.648 1.00 89.56 85 LEU A CA 1
ATOM 691 C C . LEU A 1 85 ? 10.088 -6.245 -6.233 1.00 89.56 85 LEU A C 1
ATOM 693 O O . LEU A 1 85 ? 10.141 -5.263 -6.968 1.00 89.56 85 LEU A O 1
ATOM 697 N N . SER A 1 86 ? 9.550 -6.171 -5.013 1.00 88.81 86 SER A N 1
ATOM 698 C CA . SER A 1 86 ? 8.969 -4.936 -4.472 1.00 88.81 86 SER A CA 1
ATOM 699 C C . SER A 1 86 ? 10.008 -3.815 -4.332 1.00 88.81 86 SER A C 1
ATOM 701 O O . SER A 1 86 ? 9.693 -2.639 -4.525 1.00 88.81 86 SER A O 1
ATOM 703 N N . ARG A 1 87 ? 11.261 -4.145 -3.987 1.00 88.81 87 ARG A N 1
ATOM 704 C CA . ARG A 1 87 ? 12.364 -3.172 -3.889 1.00 88.81 87 ARG A CA 1
ATOM 705 C C . ARG A 1 87 ? 12.832 -2.685 -5.251 1.00 88.81 87 ARG A C 1
ATOM 707 O O . ARG A 1 87 ? 13.179 -1.505 -5.349 1.00 88.81 87 ARG A O 1
ATOM 714 N N . ASP A 1 88 ? 12.816 -3.564 -6.245 1.00 91.94 88 ASP A N 1
ATOM 715 C CA . ASP A 1 88 ? 13.170 -3.261 -7.630 1.00 91.94 88 ASP A CA 1
ATOM 716 C C . ASP A 1 88 ? 12.143 -2.306 -8.243 1.00 91.94 88 ASP A C 1
ATOM 718 O O . ASP A 1 88 ? 12.496 -1.198 -8.646 1.00 91.94 88 ASP A O 1
ATOM 722 N N . LEU A 1 89 ? 10.854 -2.668 -8.177 1.00 92.75 89 LEU A N 1
ATOM 723 C CA . LEU A 1 89 ? 9.737 -1.841 -8.647 1.00 92.75 89 LEU A CA 1
ATOM 724 C C . LEU A 1 89 ? 9.704 -0.474 -7.964 1.00 92.75 89 LEU A C 1
ATOM 726 O O . LEU A 1 89 ? 9.462 0.543 -8.610 1.00 92.75 89 LEU A O 1
ATOM 730 N N . ARG A 1 90 ? 10.011 -0.421 -6.663 1.00 90.31 90 ARG A N 1
ATOM 731 C CA . ARG A 1 90 ? 10.141 0.850 -5.943 1.00 90.31 90 ARG A CA 1
ATOM 732 C C . ARG A 1 90 ? 11.271 1.717 -6.502 1.00 90.31 90 ARG A C 1
ATOM 734 O O . ARG A 1 90 ? 11.116 2.933 -6.565 1.00 90.31 90 ARG A O 1
ATOM 741 N N . GLY A 1 91 ? 12.405 1.115 -6.857 1.00 91.25 91 GLY A N 1
ATOM 742 C CA . GLY A 1 91 ? 13.532 1.826 -7.458 1.00 91.25 91 GLY A CA 1
ATOM 743 C C . GLY A 1 91 ? 13.167 2.423 -8.814 1.00 91.25 91 GLY A C 1
ATOM 744 O O . GLY A 1 91 ? 13.458 3.598 -9.041 1.00 91.25 91 GLY A O 1
ATOM 745 N N . ILE A 1 92 ? 12.482 1.636 -9.651 1.00 94.19 92 ILE A N 1
ATOM 746 C CA . ILE A 1 92 ? 11.950 2.047 -10.959 1.00 94.19 92 ILE A CA 1
ATOM 747 C C . ILE A 1 92 ? 10.983 3.215 -10.781 1.00 94.19 92 ILE A C 1
ATOM 749 O O . ILE A 1 92 ? 11.246 4.297 -11.293 1.00 94.19 92 ILE A O 1
ATOM 753 N N . ALA A 1 93 ? 9.933 3.046 -9.972 1.00 92.31 93 ALA A N 1
ATOM 754 C CA . ALA A 1 93 ? 8.922 4.077 -9.737 1.00 92.31 93 ALA A CA 1
ATOM 755 C C . ALA A 1 93 ? 9.525 5.401 -9.235 1.00 92.31 93 ALA A C 1
ATOM 757 O O . ALA A 1 93 ? 9.100 6.466 -9.665 1.00 92.31 93 ALA A O 1
ATOM 758 N N . PHE A 1 94 ? 10.549 5.357 -8.372 1.00 90.75 94 PHE A N 1
ATOM 759 C CA . PHE A 1 94 ? 11.232 6.568 -7.900 1.00 90.75 94 PHE A CA 1
ATOM 760 C C . PHE A 1 94 ? 12.047 7.304 -8.968 1.00 90.75 94 PHE A C 1
ATOM 762 O O . PHE A 1 94 ? 12.354 8.483 -8.785 1.00 90.75 94 PHE A O 1
ATOM 769 N N . ALA A 1 95 ? 12.463 6.623 -10.031 1.00 91.88 95 ALA A N 1
ATOM 770 C CA . ALA A 1 95 ? 13.190 7.247 -11.126 1.00 91.88 95 ALA A CA 1
ATOM 771 C C . ALA A 1 95 ? 12.259 7.941 -12.127 1.00 91.88 95 ALA A C 1
ATOM 773 O O . ALA A 1 95 ? 12.698 8.883 -12.783 1.00 91.88 95 ALA A O 1
ATOM 774 N N . LEU A 1 96 ? 11.001 7.497 -12.227 1.00 90.00 96 LEU A N 1
ATOM 775 C CA . LEU A 1 96 ? 10.029 8.029 -13.179 1.00 90.00 96 LEU A CA 1
ATOM 776 C C . LEU A 1 96 ? 9.614 9.456 -12.808 1.00 90.00 96 LEU A C 1
ATOM 778 O O . LEU A 1 96 ? 9.305 9.762 -11.653 1.00 90.00 96 LEU A O 1
ATOM 782 N N . ASN A 1 97 ? 9.584 10.335 -13.805 1.00 88.75 97 ASN A N 1
ATOM 783 C CA . ASN A 1 97 ? 9.283 11.758 -13.630 1.00 88.75 97 ASN A CA 1
ATOM 784 C C . ASN A 1 97 ? 8.294 12.316 -14.670 1.00 88.75 97 ASN A C 1
ATOM 786 O O . ASN A 1 97 ? 7.927 13.485 -14.578 1.00 88.75 97 ASN A O 1
ATOM 790 N N . THR A 1 98 ? 7.830 11.504 -15.626 1.00 86.31 98 THR A N 1
ATOM 791 C CA . THR A 1 98 ? 6.876 11.919 -16.666 1.00 86.31 98 THR A CA 1
ATOM 792 C C . THR A 1 98 ? 5.586 11.113 -16.600 1.00 86.31 98 THR A C 1
ATOM 794 O O . THR A 1 98 ? 5.585 9.942 -16.226 1.00 86.31 98 THR A O 1
ATOM 797 N N . LYS A 1 99 ? 4.469 11.716 -17.025 1.00 83.38 99 LYS A N 1
ATOM 798 C CA . LYS A 1 99 ? 3.178 11.017 -17.125 1.00 83.38 99 LYS A CA 1
ATOM 799 C C . LYS A 1 99 ? 3.267 9.766 -18.012 1.00 83.38 99 LYS A C 1
ATOM 801 O O . LYS A 1 99 ? 2.703 8.740 -17.643 1.00 83.38 99 LYS A O 1
ATOM 806 N N . ALA A 1 100 ? 3.979 9.848 -19.139 1.00 86.19 100 ALA A N 1
ATOM 807 C CA . ALA A 1 100 ? 4.161 8.732 -20.068 1.00 86.19 100 ALA A CA 1
ATOM 808 C C . ALA A 1 100 ? 4.857 7.541 -19.393 1.00 86.19 100 ALA A C 1
ATOM 810 O O . ALA A 1 100 ? 4.306 6.445 -19.361 1.00 86.19 100 ALA A O 1
ATOM 811 N N . SER A 1 101 ? 5.994 7.775 -18.730 1.00 86.50 101 SER A N 1
ATOM 812 C CA . SER A 1 101 ? 6.738 6.702 -18.059 1.00 86.50 101 SER A CA 1
ATOM 813 C C . SER A 1 101 ? 5.964 6.062 -16.899 1.00 86.50 101 SER A C 1
ATOM 815 O O . SER A 1 101 ? 5.978 4.841 -16.745 1.00 86.50 101 SER A O 1
ATOM 817 N N . TYR A 1 102 ? 5.215 6.851 -16.118 1.00 87.19 102 TYR A N 1
ATOM 818 C CA . TYR A 1 102 ? 4.290 6.290 -15.126 1.00 87.19 102 TYR A CA 1
ATOM 819 C C . TYR A 1 102 ? 3.195 5.442 -15.781 1.00 87.19 102 TYR A C 1
ATOM 821 O O . TYR A 1 102 ? 2.878 4.373 -15.267 1.00 87.19 102 TYR A O 1
ATOM 829 N N . THR A 1 103 ? 2.640 5.886 -16.911 1.00 85.31 103 THR A N 1
ATOM 830 C CA . THR A 1 103 ? 1.601 5.145 -17.647 1.00 85.31 103 THR A CA 1
ATOM 831 C C . THR A 1 103 ? 2.125 3.791 -18.128 1.00 85.31 103 THR A C 1
ATOM 833 O O . THR A 1 103 ? 1.465 2.783 -17.891 1.00 85.31 103 THR A O 1
ATOM 836 N N . MET A 1 104 ? 3.342 3.738 -18.679 1.00 90.00 104 MET A N 1
ATOM 837 C CA . MET A 1 104 ? 4.011 2.485 -19.063 1.00 90.00 104 MET A CA 1
ATOM 838 C C . MET A 1 104 ? 4.159 1.523 -17.874 1.00 90.00 104 MET A C 1
ATOM 840 O O . MET A 1 104 ? 3.770 0.359 -17.963 1.00 90.00 104 MET A O 1
ATOM 844 N N . LEU A 1 105 ? 4.642 2.011 -16.722 1.00 91.12 105 LEU A N 1
ATOM 845 C CA . LEU A 1 105 ? 4.765 1.188 -15.513 1.00 91.12 105 LEU A CA 1
ATOM 846 C C . LEU A 1 105 ? 3.403 0.667 -15.026 1.00 91.12 105 LEU A C 1
ATOM 848 O O . LEU A 1 105 ? 3.299 -0.488 -14.611 1.00 91.12 105 LEU A O 1
ATOM 852 N N . PHE A 1 106 ? 2.360 1.499 -15.057 1.00 85.56 106 PHE A N 1
ATOM 853 C CA . PHE A 1 106 ? 1.016 1.085 -14.653 1.00 85.56 106 PHE A CA 1
ATOM 854 C C . PHE A 1 106 ? 0.409 0.059 -15.612 1.00 85.56 106 PHE A C 1
ATOM 856 O O . PHE A 1 106 ? -0.177 -0.912 -15.137 1.00 85.56 106 PHE A O 1
ATOM 863 N N . ASN A 1 107 ? 0.587 0.226 -16.924 1.00 85.38 107 ASN A N 1
ATOM 864 C CA . ASN A 1 107 ? 0.152 -0.744 -17.933 1.00 85.38 107 ASN A CA 1
ATOM 865 C C . ASN A 1 107 ? 0.863 -2.091 -17.745 1.00 85.38 107 ASN A C 1
ATOM 867 O O . ASN A 1 107 ? 0.223 -3.141 -17.746 1.00 85.38 107 ASN A O 1
ATOM 871 N N . TRP A 1 108 ? 2.169 -2.063 -17.479 1.00 90.00 108 TRP A N 1
ATOM 872 C CA . TRP A 1 108 ? 2.943 -3.259 -17.158 1.00 90.00 108 TRP A CA 1
ATOM 873 C C . TRP A 1 108 ? 2.426 -3.962 -15.889 1.00 90.00 108 TRP A C 1
ATOM 875 O O . TRP A 1 108 ? 2.254 -5.184 -15.864 1.00 90.00 108 TRP A O 1
ATOM 885 N N . LEU A 1 109 ? 2.142 -3.204 -14.824 1.00 85.69 109 LEU A N 1
ATOM 886 C CA . LEU A 1 109 ? 1.626 -3.752 -13.565 1.00 85.69 109 LEU A CA 1
ATOM 887 C C . LEU A 1 109 ? 0.214 -4.334 -13.712 1.00 85.69 109 LEU A C 1
ATOM 889 O O . LEU A 1 109 ? -0.059 -5.406 -13.170 1.00 85.69 109 LEU A O 1
ATOM 893 N N . SER A 1 110 ? -0.683 -3.650 -14.425 1.00 76.38 110 SER A N 1
ATOM 894 C CA . SER A 1 110 ? -2.092 -4.044 -14.541 1.00 76.38 110 SER A CA 1
ATOM 895 C C . SER A 1 110 ? -2.267 -5.360 -15.297 1.00 76.38 110 SER A C 1
ATOM 897 O O . SER A 1 110 ? -3.044 -6.209 -14.867 1.00 76.38 110 SER A O 1
ATOM 899 N N . GLN A 1 111 ? -1.472 -5.599 -16.343 1.00 78.50 111 GLN A N 1
ATOM 900 C CA . GLN A 1 111 ? -1.458 -6.876 -17.068 1.00 78.50 111 GLN A CA 1
ATOM 901 C C . GLN A 1 111 ? -1.101 -8.069 -16.166 1.00 78.50 111 GLN A C 1
ATOM 903 O O . GLN A 1 111 ? -1.551 -9.185 -16.410 1.00 78.50 111 GLN A O 1
ATOM 908 N N . ARG A 1 112 ? -0.317 -7.837 -15.106 1.00 76.56 112 ARG A N 1
ATOM 909 C CA . ARG A 1 112 ? 0.197 -8.877 -14.196 1.00 76.56 112 ARG A CA 1
ATOM 910 C C . ARG A 1 112 ? -0.634 -9.032 -12.921 1.00 76.56 112 ARG A C 1
ATOM 912 O O . ARG A 1 112 ? -0.570 -10.070 -12.271 1.00 76.56 112 ARG A O 1
ATOM 919 N N . LEU A 1 113 ? -1.415 -8.012 -12.566 1.00 69.19 113 LEU A N 1
ATOM 920 C CA . LEU A 1 113 ? -2.298 -7.986 -11.395 1.00 69.19 113 LEU A CA 1
ATOM 921 C C . LEU A 1 113 ? -3.787 -8.091 -11.756 1.00 69.19 113 LEU A C 1
ATOM 923 O O . LEU A 1 113 ? -4.634 -7.950 -10.875 1.00 69.19 113 LEU A O 1
ATOM 927 N N . ASN A 1 114 ? -4.121 -8.353 -13.023 1.00 60.41 114 ASN A N 1
ATOM 928 C CA . ASN A 1 114 ? -5.495 -8.585 -13.451 1.00 60.41 114 ASN A CA 1
ATOM 929 C C . ASN A 1 114 ? -5.996 -9.932 -12.924 1.00 60.41 114 ASN A C 1
ATOM 931 O O . ASN A 1 114 ? -5.841 -10.986 -13.540 1.00 60.41 114 ASN A O 1
ATOM 935 N N . PHE A 1 115 ? -6.632 -9.878 -11.762 1.00 61.03 115 PHE A N 1
ATOM 936 C CA . PHE A 1 115 ? -7.532 -10.924 -11.321 1.00 61.03 115 PHE A CA 1
ATOM 937 C C . PHE A 1 115 ? -8.849 -10.736 -12.070 1.00 61.03 115 PHE A C 1
ATOM 939 O O . PHE A 1 115 ? -9.429 -9.650 -12.040 1.00 61.03 115 PHE A O 1
ATOM 946 N N . GLU A 1 116 ? -9.347 -11.778 -12.737 1.00 57.50 116 GLU A N 1
ATOM 947 C CA . GLU A 1 116 ? -10.754 -11.772 -13.141 1.00 57.50 116 GLU A CA 1
ATOM 948 C C . GLU A 1 116 ? -11.608 -11.475 -11.898 1.00 57.50 116 GLU A C 1
ATOM 950 O O . GLU A 1 116 ? -11.295 -11.956 -10.809 1.00 57.50 116 GLU A O 1
ATOM 955 N N . VAL A 1 117 ? -12.687 -10.698 -12.027 1.00 55.78 117 VAL A N 1
ATOM 956 C CA . VAL A 1 117 ? -13.548 -10.310 -10.885 1.00 55.78 117 VAL A CA 1
ATOM 957 C C . VAL A 1 117 ? -14.136 -11.543 -10.163 1.00 55.78 117 VAL A C 1
ATOM 959 O O . VAL A 1 117 ? -14.526 -11.475 -8.999 1.00 55.78 117 VAL A O 1
ATOM 962 N N . SER A 1 118 ? -14.152 -12.693 -10.843 1.00 58.41 118 SER A N 1
ATOM 963 C CA . SER A 1 118 ? -14.531 -14.028 -10.364 1.00 58.41 118 SER A CA 1
ATOM 964 C C . SER A 1 118 ? -13.370 -14.882 -9.835 1.00 58.41 118 SER A C 1
ATOM 966 O O . SER A 1 118 ? -13.594 -16.016 -9.410 1.00 58.41 118 SER A O 1
ATOM 968 N N . SER A 1 119 ? -12.131 -14.395 -9.876 1.00 67.62 119 SER A N 1
ATOM 969 C CA . SER A 1 119 ? -10.949 -15.168 -9.507 1.00 67.62 119 SER A CA 1
ATOM 970 C C . SER A 1 119 ? -10.900 -15.414 -7.993 1.00 67.62 119 SER A C 1
ATOM 972 O O . SER A 1 119 ? -10.875 -14.455 -7.211 1.00 67.62 119 SER A O 1
ATOM 974 N N . PRO A 1 120 ? -10.778 -16.679 -7.544 1.00 74.44 120 PRO A N 1
ATOM 975 C CA . PRO A 1 120 ? -10.561 -16.998 -6.132 1.00 74.44 120 PRO A CA 1
ATOM 976 C C . PRO A 1 120 ? -9.312 -16.325 -5.544 1.00 74.44 120 PRO A C 1
ATOM 978 O O . PRO A 1 120 ? -9.254 -16.068 -4.342 1.00 74.44 120 PRO A O 1
ATOM 981 N N . ASN A 1 121 ? -8.321 -16.006 -6.381 1.00 75.25 121 ASN A N 1
ATOM 982 C CA . ASN A 1 121 ? -7.048 -15.435 -5.945 1.00 75.25 121 ASN A CA 1
ATOM 983 C C . ASN A 1 121 ? -7.204 -14.030 -5.363 1.00 75.25 121 ASN A C 1
ATOM 985 O O . ASN A 1 121 ? -6.536 -13.713 -4.381 1.00 75.25 121 ASN A O 1
ATOM 989 N N . GLY A 1 122 ? -8.112 -13.214 -5.910 1.00 79.12 122 GLY A N 1
ATOM 990 C CA . GLY A 1 122 ? -8.391 -11.896 -5.352 1.00 79.12 122 GLY A CA 1
ATOM 991 C C . GLY A 1 122 ? -8.948 -12.008 -3.932 1.00 79.12 122 GLY A C 1
ATOM 992 O O . GLY A 1 122 ? -8.473 -11.339 -3.012 1.00 79.12 122 GLY A O 1
ATOM 993 N N . ILE A 1 123 ? -9.907 -12.918 -3.728 1.00 82.69 123 ILE A N 1
ATOM 994 C CA . ILE A 1 123 ? -10.518 -13.167 -2.415 1.00 82.69 123 ILE A CA 1
ATOM 995 C C . ILE A 1 123 ? -9.451 -13.644 -1.423 1.00 82.69 123 ILE A C 1
ATOM 997 O O . ILE A 1 123 ? -9.370 -13.120 -0.313 1.00 82.69 123 ILE A O 1
ATOM 1001 N N . LEU A 1 124 ? -8.599 -14.594 -1.821 1.00 82.94 124 LEU A N 1
ATOM 1002 C CA . LEU A 1 124 ? -7.502 -15.090 -0.983 1.00 82.94 124 LEU A CA 1
ATOM 1003 C C . LEU A 1 124 ? -6.500 -13.984 -0.624 1.00 82.94 124 LEU A C 1
ATOM 1005 O O . LEU A 1 124 ? -6.108 -13.877 0.538 1.00 82.94 124 LEU A O 1
ATOM 1009 N N . LEU A 1 125 ? -6.135 -13.130 -1.584 1.00 83.31 125 LEU A N 1
ATOM 1010 C CA . LEU A 1 125 ? -5.241 -11.996 -1.351 1.00 83.31 125 LEU A CA 1
ATOM 1011 C C . LEU A 1 125 ? -5.821 -11.040 -0.304 1.00 83.31 125 LEU A C 1
ATOM 1013 O O . LEU A 1 125 ? -5.128 -10.669 0.647 1.00 83.31 125 LEU A O 1
ATOM 1017 N N . PHE A 1 126 ? -7.101 -10.683 -0.436 1.00 88.31 126 PHE A N 1
ATOM 1018 C CA . PHE A 1 126 ? -7.754 -9.828 0.550 1.00 88.31 126 PHE A CA 1
ATOM 1019 C C . PHE A 1 126 ? -7.848 -10.505 1.922 1.00 88.31 126 PHE A C 1
ATOM 1021 O O . PHE A 1 126 ? -7.625 -9.852 2.940 1.00 88.31 126 PHE A O 1
ATOM 1028 N N . ARG A 1 127 ? -8.133 -11.811 1.983 1.00 87.38 127 ARG A N 1
ATOM 1029 C CA . ARG A 1 127 ? -8.179 -12.558 3.251 1.00 87.38 127 ARG A CA 1
ATOM 1030 C C . ARG A 1 127 ? -6.845 -12.513 3.988 1.00 87.38 127 ARG A C 1
ATOM 1032 O O . ARG A 1 127 ? -6.835 -12.255 5.192 1.00 87.38 127 ARG A O 1
ATOM 1039 N N . GLU A 1 128 ? -5.732 -12.698 3.285 1.00 84.62 128 GLU A N 1
ATOM 1040 C CA . GLU A 1 128 ? -4.399 -12.594 3.889 1.00 84.62 128 GLU A CA 1
ATOM 1041 C C . GLU A 1 128 ? -4.077 -11.155 4.325 1.00 84.62 128 GLU A C 1
ATOM 1043 O O . GLU A 1 128 ? -3.600 -10.946 5.444 1.00 84.62 128 GLU A O 1
ATOM 1048 N N . ALA A 1 129 ? -4.423 -10.144 3.517 1.00 88.00 129 ALA A N 1
ATOM 1049 C CA . ALA A 1 129 ? -4.272 -8.737 3.899 1.00 88.00 129 ALA A CA 1
ATOM 1050 C C . ALA A 1 129 ? -5.103 -8.386 5.150 1.00 88.00 129 ALA A C 1
ATOM 1052 O O . ALA A 1 129 ? -4.592 -7.792 6.104 1.00 88.00 129 ALA A O 1
ATOM 1053 N N . SER A 1 130 ? -6.364 -8.817 5.190 1.00 92.06 130 SER A N 1
ATOM 1054 C CA . SER A 1 130 ? -7.259 -8.663 6.338 1.00 92.06 130 SER A CA 1
ATOM 1055 C C . SER A 1 130 ? -6.699 -9.338 7.587 1.00 92.06 130 SER A C 1
ATOM 1057 O O . SER A 1 130 ? -6.696 -8.741 8.667 1.00 92.06 130 SER A O 1
ATOM 1059 N N . LYS A 1 131 ? -6.165 -10.556 7.460 1.00 89.94 131 LYS A N 1
ATOM 1060 C CA . LYS A 1 131 ? -5.556 -11.287 8.575 1.00 89.94 131 LYS A CA 1
ATOM 1061 C C . LYS A 1 131 ? -4.344 -10.548 9.136 1.00 89.94 131 LYS A C 1
ATOM 1063 O O . LYS A 1 131 ? -4.212 -10.459 10.358 1.00 89.94 131 LYS A O 1
ATOM 1068 N N . MET A 1 132 ? -3.495 -9.975 8.281 1.00 88.12 132 MET A N 1
ATOM 1069 C CA . MET A 1 132 ? -2.369 -9.139 8.713 1.00 88.12 132 MET A CA 1
ATOM 1070 C C . MET A 1 132 ? -2.845 -7.913 9.504 1.00 88.12 132 MET A C 1
ATOM 1072 O O . MET A 1 132 ? -2.372 -7.684 10.619 1.00 88.12 132 MET A O 1
ATOM 1076 N N . ILE A 1 133 ? -3.813 -7.167 8.962 1.00 91.94 133 ILE A N 1
ATOM 1077 C CA . ILE A 1 133 ? -4.374 -5.962 9.596 1.00 91.94 133 ILE A CA 1
ATOM 1078 C C . ILE A 1 133 ? -5.039 -6.314 10.934 1.00 91.94 133 ILE A C 1
ATOM 1080 O O . ILE A 1 133 ? -4.801 -5.653 11.944 1.00 91.94 133 ILE A O 1
ATOM 1084 N N . SER A 1 134 ? -5.818 -7.395 10.968 1.00 91.94 134 SER A N 1
ATOM 1085 C CA . SER A 1 134 ? -6.524 -7.865 12.163 1.00 91.94 134 SER A CA 1
ATOM 1086 C C . SER A 1 134 ? -5.568 -8.333 13.256 1.00 91.94 134 SER A C 1
ATOM 1088 O O . SER A 1 134 ? -5.763 -8.019 14.430 1.00 91.94 134 SER A O 1
ATOM 1090 N N . THR A 1 135 ? -4.499 -9.042 12.882 1.00 88.44 135 THR A N 1
ATOM 1091 C CA . THR A 1 135 ? -3.468 -9.495 13.827 1.00 88.44 135 THR A CA 1
ATOM 1092 C C . THR A 1 135 ? -2.778 -8.303 14.479 1.00 88.44 135 THR A C 1
ATOM 1094 O O . THR A 1 135 ? -2.667 -8.256 15.704 1.00 88.44 135 THR A O 1
ATOM 1097 N N . TYR A 1 136 ? -2.376 -7.310 13.683 1.00 88.94 136 TYR A N 1
ATOM 1098 C CA . TYR A 1 136 ? -1.742 -6.105 14.207 1.00 88.94 136 TYR A CA 1
ATOM 1099 C C . TYR A 1 136 ? -2.701 -5.274 15.077 1.00 88.94 136 TYR A C 1
ATOM 1101 O O . TYR A 1 136 ? -2.336 -4.862 16.178 1.00 88.94 136 TYR A O 1
ATOM 1109 N N . GLY A 1 137 ? -3.953 -5.098 14.643 1.00 86.06 137 GLY A N 1
ATOM 1110 C CA . GLY A 1 137 ? -4.979 -4.386 15.412 1.00 86.06 137 GLY A CA 1
ATOM 1111 C C . GLY A 1 137 ? -5.258 -5.016 16.781 1.00 86.06 137 GLY A C 1
ATOM 1112 O O . GLY A 1 137 ? -5.410 -4.298 17.767 1.00 86.06 137 GLY A O 1
ATOM 1113 N N . ASN A 1 138 ? -5.255 -6.350 16.874 1.00 86.44 138 ASN A N 1
ATOM 1114 C CA . ASN A 1 138 ? -5.396 -7.053 18.152 1.00 86.44 138 ASN A CA 1
ATOM 1115 C C . ASN A 1 138 ? -4.133 -6.925 19.029 1.00 86.44 138 ASN A C 1
ATOM 1117 O O . ASN A 1 138 ? -4.245 -6.758 20.242 1.00 86.44 138 ASN A O 1
ATOM 1121 N N . GLN A 1 139 ? -2.934 -6.945 18.435 1.00 84.50 139 GLN A N 1
ATOM 1122 C CA . GLN A 1 139 ? -1.673 -6.770 19.170 1.00 84.50 139 GLN A CA 1
ATOM 1123 C C . GLN A 1 139 ? -1.526 -5.369 19.774 1.00 84.50 139 GLN A C 1
ATOM 1125 O O . GLN A 1 139 ? -0.967 -5.234 20.862 1.00 84.50 139 GLN A O 1
ATOM 1130 N N . ILE A 1 140 ? -2.067 -4.329 19.133 1.00 81.12 140 ILE A N 1
ATOM 1131 C CA . ILE A 1 140 ? -1.973 -2.957 19.652 1.00 81.12 140 ILE A CA 1
ATOM 1132 C C . ILE A 1 140 ? -2.596 -2.802 21.041 1.00 81.12 140 ILE A C 1
ATOM 1134 O O . ILE A 1 140 ? -2.084 -2.028 21.843 1.00 81.12 140 ILE A O 1
ATOM 1138 N N . GLN A 1 141 ? -3.659 -3.543 21.355 1.00 69.38 141 GLN A N 1
ATOM 1139 C CA . GLN A 1 141 ? -4.285 -3.479 22.680 1.00 69.38 141 GLN A CA 1
ATOM 1140 C C . GLN A 1 141 ? -3.435 -4.143 23.770 1.00 69.38 141 GLN A C 1
ATOM 1142 O O . GLN A 1 141 ? -3.535 -3.777 24.936 1.00 69.38 141 GLN A O 1
ATOM 1147 N N . THR A 1 142 ? -2.583 -5.102 23.395 1.00 75.75 142 THR A N 1
ATOM 1148 C CA . THR A 1 142 ? -1.668 -5.774 24.331 1.00 75.75 142 THR A CA 1
ATOM 1149 C C . THR A 1 142 ? -0.422 -4.948 24.643 1.00 75.75 142 THR A C 1
ATOM 1151 O O . THR A 1 142 ? 0.282 -5.234 25.611 1.00 75.75 142 THR A O 1
ATOM 1154 N N . LEU A 1 143 ? -0.144 -3.910 23.846 1.00 70.56 143 LEU A N 1
ATOM 1155 C CA . LEU A 1 143 ? 0.928 -2.967 24.132 1.00 70.56 143 LEU A CA 1
ATOM 1156 C C . LEU A 1 143 ? 0.524 -2.125 25.352 1.00 70.56 143 LEU A C 1
ATOM 1158 O O . LEU A 1 143 ? -0.384 -1.302 25.270 1.00 70.56 143 LEU A O 1
ATOM 1162 N N . GLY A 1 144 ? 1.196 -2.357 26.483 1.00 66.19 144 GLY A N 1
ATOM 1163 C CA . GLY A 1 144 ? 1.013 -1.595 27.722 1.00 66.19 144 GLY A CA 1
ATOM 1164 C C . GLY A 1 144 ? 1.477 -0.134 27.617 1.00 66.19 144 GLY A C 1
ATOM 1165 O O . GLY A 1 144 ? 1.544 0.447 26.537 1.00 66.19 144 GLY A O 1
ATOM 1166 N N . ASN A 1 145 ? 1.830 0.483 28.747 1.00 64.00 145 ASN A N 1
ATOM 1167 C CA . ASN A 1 145 ? 2.290 1.876 28.760 1.00 64.00 145 ASN A CA 1
ATOM 1168 C C . ASN A 1 145 ? 3.625 2.033 28.006 1.00 64.00 145 ASN A C 1
ATOM 1170 O O . ASN A 1 145 ? 4.667 1.571 28.467 1.00 64.00 145 ASN A O 1
ATOM 1174 N N . ILE A 1 146 ? 3.588 2.710 26.854 1.00 71.62 146 ILE A N 1
ATOM 1175 C CA . ILE A 1 146 ? 4.764 3.050 26.042 1.00 71.62 146 ILE A CA 1
ATOM 1176 C C . ILE A 1 146 ? 5.210 4.478 26.390 1.00 71.62 146 ILE A C 1
ATOM 1178 O O . ILE A 1 146 ? 4.395 5.401 26.402 1.00 71.62 146 ILE A O 1
ATOM 1182 N N . SER A 1 147 ? 6.506 4.683 26.635 1.00 71.69 147 SER A N 1
ATOM 1183 C CA . SER A 1 147 ? 7.095 6.020 26.809 1.00 71.69 147 SER A CA 1
ATOM 1184 C C . SER A 1 147 ? 6.845 6.905 25.586 1.00 71.69 147 SER A C 1
ATOM 1186 O O . SER A 1 147 ? 7.001 6.432 24.461 1.00 71.69 147 SER A O 1
ATOM 1188 N N . LYS A 1 148 ? 6.527 8.195 25.787 1.00 68.44 148 LYS A N 1
ATOM 1189 C CA . LYS A 1 148 ? 6.155 9.150 24.717 1.00 68.44 148 LYS A CA 1
ATOM 1190 C C . LYS A 1 148 ? 7.110 9.146 23.508 1.00 68.44 148 LYS A C 1
ATOM 1192 O O . LYS A 1 148 ? 6.636 9.181 22.377 1.00 68.44 148 LYS A O 1
ATOM 1197 N N . ASP A 1 149 ? 8.416 8.985 23.727 1.00 70.56 149 ASP A N 1
ATOM 1198 C CA . ASP A 1 149 ? 9.424 8.939 22.651 1.00 70.56 149 ASP A CA 1
ATOM 1199 C C . ASP A 1 149 ? 9.353 7.681 21.765 1.00 70.56 149 ASP A C 1
ATOM 1201 O O . ASP A 1 149 ? 9.771 7.698 20.608 1.00 70.56 149 ASP A O 1
ATOM 1205 N N . GLN A 1 150 ? 8.806 6.576 22.279 1.00 77.19 150 GLN A N 1
ATOM 1206 C CA . GLN A 1 150 ? 8.719 5.289 21.577 1.00 77.19 150 GLN A CA 1
ATOM 1207 C C . GLN A 1 150 ? 7.322 5.006 21.004 1.00 77.19 150 GLN A C 1
ATOM 1209 O O . GLN A 1 150 ? 7.148 4.058 20.236 1.00 77.19 150 GLN A O 1
ATOM 1214 N N . VAL A 1 151 ? 6.326 5.847 21.311 1.00 80.00 151 VAL A N 1
ATOM 1215 C CA . VAL A 1 151 ? 4.942 5.692 20.828 1.00 80.00 151 VAL A CA 1
ATOM 1216 C C . VAL A 1 151 ? 4.888 5.711 19.300 1.00 80.00 151 VAL A C 1
ATOM 1218 O O . VAL A 1 151 ? 4.227 4.870 18.686 1.00 80.00 151 VAL A O 1
ATOM 1221 N N . TYR A 1 152 ? 5.623 6.623 18.661 1.00 79.62 152 TYR A N 1
ATOM 1222 C CA . TYR A 1 152 ? 5.630 6.706 17.204 1.00 79.62 152 TYR A CA 1
ATOM 1223 C C . TYR A 1 152 ? 6.234 5.465 16.518 1.00 79.62 152 TYR A C 1
ATOM 1225 O O . TYR A 1 152 ? 5.533 4.848 15.708 1.00 79.62 152 TYR A O 1
ATOM 1233 N N . PRO A 1 153 ? 7.488 5.053 16.800 1.00 80.56 153 PRO A N 1
ATOM 1234 C CA . PRO A 1 153 ? 8.093 3.909 16.120 1.00 80.56 153 PRO A CA 1
ATOM 1235 C C . PRO A 1 153 ? 7.408 2.571 16.427 1.00 80.56 153 PRO A C 1
ATOM 1237 O O . PRO A 1 153 ? 7.339 1.737 15.524 1.00 80.56 153 PRO A O 1
ATOM 1240 N N . LEU A 1 154 ? 6.894 2.366 17.646 1.00 80.06 154 LEU A N 1
ATOM 1241 C CA . LEU A 1 154 ? 6.336 1.075 18.072 1.00 80.06 154 LEU A CA 1
ATOM 1242 C C . LEU A 1 154 ? 4.835 0.923 17.789 1.00 80.06 154 LEU A C 1
ATOM 1244 O O . LEU A 1 154 ? 4.373 -0.194 17.561 1.00 80.06 154 LEU A O 1
ATOM 1248 N N . LYS A 1 155 ? 4.072 2.024 17.779 1.00 85.31 155 LYS A N 1
ATOM 1249 C CA . LYS A 1 155 ? 2.608 2.000 17.624 1.00 85.31 155 LYS A CA 1
ATOM 1250 C C . LYS A 1 155 ? 2.150 2.779 16.393 1.00 85.31 155 LYS A C 1
ATOM 1252 O O . LYS A 1 155 ? 1.635 2.199 15.441 1.00 85.31 155 LYS A O 1
ATOM 1257 N N . LEU A 1 156 ? 2.363 4.093 16.363 1.00 86.06 156 LEU A N 1
ATOM 1258 C CA . LEU A 1 156 ? 1.716 4.962 15.366 1.00 86.06 156 LEU A CA 1
ATOM 1259 C C . LEU A 1 156 ? 2.193 4.702 13.932 1.00 86.06 156 LEU A C 1
ATOM 1261 O O . LEU A 1 156 ? 1.400 4.754 12.992 1.00 86.06 156 LEU A O 1
ATOM 1265 N N . LYS A 1 157 ? 3.476 4.371 13.747 1.00 86.81 157 LYS A N 1
ATOM 1266 C CA . LYS A 1 157 ? 4.023 4.012 12.434 1.00 86.81 157 LYS A CA 1
ATOM 1267 C C . LYS A 1 157 ? 3.349 2.764 11.864 1.00 86.81 157 LYS A C 1
ATOM 1269 O O . LYS A 1 157 ? 3.050 2.739 10.673 1.00 86.81 157 LYS A O 1
ATOM 1274 N N . GLY A 1 158 ? 3.115 1.742 12.686 1.00 86.19 158 GLY A N 1
ATOM 1275 C CA . GLY A 1 158 ? 2.452 0.519 12.234 1.00 86.19 158 GLY A CA 1
ATOM 1276 C C . GLY A 1 158 ? 0.962 0.734 11.965 1.00 86.19 158 GLY A C 1
ATOM 1277 O O . GLY A 1 158 ? 0.463 0.224 10.964 1.00 86.19 158 GLY A O 1
ATOM 1278 N N . ILE A 1 159 ? 0.284 1.574 12.758 1.00 89.31 159 ILE A N 1
ATOM 1279 C CA . ILE A 1 159 ? -1.104 1.993 12.481 1.00 89.31 159 ILE A CA 1
ATOM 1280 C C . ILE A 1 159 ? -1.191 2.686 11.119 1.00 89.31 159 ILE A C 1
ATOM 1282 O O . ILE A 1 159 ? -2.023 2.317 10.296 1.00 89.31 159 ILE A O 1
ATOM 1286 N N . SER A 1 160 ? -0.283 3.626 10.838 1.00 88.31 160 SER A N 1
ATOM 1287 C CA . SER A 1 160 ? -0.233 4.316 9.544 1.00 88.31 160 SER A CA 1
ATOM 1288 C C . SER A 1 160 ? -0.029 3.343 8.374 1.00 88.31 160 SER A C 1
ATOM 1290 O O . SER A 1 160 ? -0.695 3.458 7.346 1.00 88.31 160 SER A O 1
ATOM 1292 N N . ILE A 1 161 ? 0.836 2.335 8.540 1.00 87.75 161 ILE A N 1
ATOM 1293 C CA . ILE A 1 161 ? 1.035 1.285 7.530 1.00 87.75 161 ILE A CA 1
ATOM 1294 C C . ILE A 1 161 ? -0.244 0.463 7.337 1.00 87.75 161 ILE A C 1
ATOM 1296 O O . ILE A 1 161 ? -0.610 0.195 6.196 1.00 87.75 161 ILE A O 1
ATOM 1300 N N . CYS A 1 162 ? -0.943 0.097 8.413 1.00 92.19 162 CYS A N 1
ATOM 1301 C CA . CYS A 1 162 ? -2.189 -0.661 8.317 1.00 92.19 162 CYS A CA 1
ATOM 1302 C C . CYS A 1 162 ? -3.309 0.142 7.651 1.00 92.19 162 CYS A C 1
ATOM 1304 O O . CYS A 1 162 ? -4.054 -0.423 6.856 1.00 92.19 162 CYS A O 1
ATOM 1306 N N . PHE A 1 163 ? -3.404 1.449 7.906 1.00 92.81 163 PHE A N 1
ATOM 1307 C CA . PHE A 1 163 ? -4.364 2.318 7.221 1.00 92.81 163 PHE A CA 1
ATOM 1308 C C . PHE A 1 163 ? -4.072 2.411 5.722 1.00 92.81 163 PHE A C 1
ATOM 1310 O O . PHE A 1 163 ? -4.978 2.243 4.908 1.00 92.81 163 PHE A O 1
ATOM 1317 N N . CYS A 1 164 ? -2.804 2.587 5.339 1.00 89.12 164 CYS A N 1
ATOM 1318 C CA . CYS A 1 164 ? -2.401 2.550 3.933 1.00 89.12 164 CYS A CA 1
ATOM 1319 C C . CYS A 1 164 ? -2.688 1.190 3.281 1.00 89.12 164 CYS A C 1
ATOM 1321 O O . CYS A 1 164 ? -3.170 1.148 2.151 1.00 89.12 164 CYS A O 1
ATOM 1323 N N . ALA A 1 165 ? -2.402 0.088 3.980 1.00 89.81 165 ALA A N 1
ATOM 1324 C CA . ALA A 1 165 ? -2.641 -1.263 3.483 1.00 89.81 165 ALA A CA 1
ATOM 1325 C C . ALA A 1 165 ? -4.136 -1.536 3.288 1.00 89.81 165 ALA A C 1
ATOM 1327 O O . ALA A 1 165 ? -4.522 -2.043 2.239 1.00 89.81 165 ALA A O 1
ATOM 1328 N N . LEU A 1 166 ? -4.975 -1.147 4.254 1.00 92.56 166 LEU A N 1
ATOM 1329 C CA . LEU A 1 166 ? -6.423 -1.288 4.140 1.00 92.56 166 LEU A CA 1
ATOM 1330 C C . LEU A 1 166 ? -6.961 -0.451 2.980 1.00 92.56 166 LEU A C 1
ATOM 1332 O O . LEU A 1 166 ? -7.676 -0.985 2.144 1.00 92.56 166 LEU A O 1
ATOM 1336 N N . LYS A 1 167 ? -6.552 0.818 2.859 1.00 91.69 167 LYS A N 1
ATOM 1337 C CA . LYS A 1 167 ? -6.953 1.669 1.728 1.00 91.69 167 LYS A CA 1
ATOM 1338 C C . LYS A 1 167 ? -6.594 1.016 0.390 1.00 91.69 167 LYS A C 1
ATOM 1340 O O . LYS A 1 167 ? -7.439 0.911 -0.489 1.00 91.69 167 LYS A O 1
ATOM 1345 N N . ALA A 1 168 ? -5.351 0.559 0.239 1.00 87.56 168 ALA A N 1
ATOM 1346 C CA . ALA A 1 168 ? -4.900 -0.095 -0.988 1.00 87.56 168 ALA A CA 1
ATOM 1347 C C . ALA A 1 168 ? -5.684 -1.384 -1.280 1.00 87.56 168 ALA A C 1
ATOM 1349 O O . ALA A 1 168 ? -5.993 -1.668 -2.434 1.00 87.56 168 ALA A O 1
ATOM 1350 N N . ALA A 1 169 ? -6.033 -2.144 -0.239 1.00 88.25 169 ALA A N 1
ATOM 1351 C CA . ALA A 1 169 ? -6.831 -3.350 -0.376 1.00 88.25 169 ALA A CA 1
ATOM 1352 C C . ALA A 1 169 ? -8.263 -3.047 -0.845 1.00 88.25 169 ALA A C 1
ATOM 1354 O O . ALA A 1 169 ? -8.768 -3.800 -1.671 1.00 88.25 169 ALA A O 1
ATOM 1355 N N . LEU A 1 170 ? -8.880 -1.960 -0.365 1.00 88.31 170 LEU A N 1
ATOM 1356 C CA . LEU A 1 170 ? -10.237 -1.542 -0.741 1.00 88.31 170 LEU A CA 1
ATOM 1357 C C . LEU A 1 170 ? -10.297 -0.931 -2.151 1.00 88.31 170 LEU A C 1
ATOM 1359 O O . LEU A 1 170 ? -11.158 -1.300 -2.940 1.00 88.31 170 LEU A O 1
ATOM 1363 N N . CYS A 1 171 ? -9.342 -0.068 -2.512 1.00 85.38 171 CYS A N 1
ATOM 1364 C CA . CYS A 1 171 ? -9.305 0.586 -3.828 1.00 85.38 171 CYS A CA 1
ATOM 1365 C C . CYS A 1 171 ? -8.738 -0.293 -4.958 1.00 85.38 171 CYS A C 1
ATOM 1367 O O . CYS A 1 171 ? -8.615 0.165 -6.092 1.00 85.38 171 CYS A O 1
ATOM 1369 N N . GLY A 1 172 ? -8.305 -1.521 -4.664 1.00 77.38 172 GLY A N 1
ATOM 1370 C CA . GLY A 1 172 ? -7.538 -2.330 -5.611 1.00 77.38 172 GLY A CA 1
ATOM 1371 C C . GLY A 1 172 ? -8.350 -2.936 -6.764 1.00 77.38 172 GLY A C 1
ATOM 1372 O O . GLY A 1 172 ? -7.745 -3.511 -7.663 1.00 77.38 172 GLY A O 1
ATOM 1373 N N . ASN A 1 173 ? -9.687 -2.848 -6.744 1.00 77.50 173 ASN A N 1
ATOM 1374 C CA . ASN A 1 173 ? -10.604 -3.367 -7.777 1.00 77.50 173 ASN A CA 1
ATOM 1375 C C . ASN A 1 173 ? -10.419 -4.851 -8.166 1.00 77.50 173 ASN A C 1
ATOM 1377 O O . ASN A 1 173 ? -10.921 -5.288 -9.197 1.00 77.50 173 ASN A O 1
ATOM 1381 N N . TYR A 1 174 ? -9.740 -5.644 -7.330 1.00 78.00 174 TYR A N 1
ATOM 1382 C CA . TYR A 1 174 ? -9.463 -7.065 -7.573 1.00 78.00 174 TYR A CA 1
ATOM 1383 C C . TYR A 1 174 ? -10.455 -8.013 -6.878 1.00 78.00 174 TYR A C 1
ATOM 1385 O O . TYR A 1 174 ? -10.402 -9.223 -7.092 1.00 78.00 174 TYR A O 1
ATOM 1393 N N . VAL A 1 175 ? -11.350 -7.487 -6.029 1.00 81.19 175 VAL A N 1
ATOM 1394 C CA . VAL A 1 175 ? -12.423 -8.238 -5.356 1.00 81.19 175 VAL A CA 1
ATOM 1395 C C . VAL A 1 175 ? -13.679 -7.386 -5.258 1.00 81.19 175 VAL A C 1
ATOM 1397 O O . VAL A 1 175 ? -13.623 -6.226 -4.859 1.00 81.19 175 VAL A O 1
ATOM 1400 N N . SER A 1 176 ? -14.833 -7.994 -5.532 1.00 85.12 176 SER A N 1
ATOM 1401 C CA . SER A 1 176 ? -16.120 -7.414 -5.150 1.00 85.12 176 SER A CA 1
ATOM 1402 C C . SER A 1 176 ? -16.423 -7.725 -3.686 1.00 85.12 176 SER A C 1
ATOM 1404 O O . SER A 1 176 ? -16.732 -8.862 -3.341 1.00 85.12 176 SER A O 1
ATOM 1406 N N . PHE A 1 177 ? -16.364 -6.726 -2.803 1.00 85.75 177 PHE A N 1
ATOM 1407 C CA . PHE A 1 177 ? -16.533 -6.937 -1.358 1.00 85.75 177 PHE A CA 1
ATOM 1408 C C . PHE A 1 177 ? -17.910 -7.470 -0.940 1.00 85.75 177 PHE A C 1
ATOM 1410 O O . PHE A 1 177 ? -18.041 -8.063 0.130 1.00 85.75 177 PHE A O 1
ATOM 1417 N N . GLY A 1 178 ? -18.926 -7.346 -1.801 1.00 82.75 178 GLY A N 1
ATOM 1418 C CA . GLY A 1 178 ? -20.242 -7.945 -1.566 1.00 82.75 178 GLY A CA 1
ATOM 1419 C C . GLY A 1 178 ? -20.204 -9.472 -1.427 1.00 82.75 178 GLY A C 1
ATOM 1420 O O . GLY A 1 178 ? -21.051 -10.040 -0.738 1.00 82.75 178 GLY A O 1
ATOM 1421 N N . VAL A 1 179 ? -19.201 -10.144 -2.008 1.00 85.38 179 VAL A N 1
ATOM 1422 C CA . VAL A 1 179 ? -19.077 -11.609 -1.926 1.00 85.38 179 VAL A CA 1
ATOM 1423 C C . VAL A 1 179 ? -18.817 -12.091 -0.500 1.00 85.38 179 VAL A C 1
ATOM 1425 O O . VAL A 1 179 ? -19.328 -13.140 -0.123 1.00 85.38 179 VAL A O 1
ATOM 1428 N N . PHE A 1 180 ? -18.104 -11.317 0.326 1.00 87.00 180 PHE A N 1
ATOM 1429 C CA . PHE A 1 180 ? -17.840 -11.692 1.719 1.00 87.00 180 PHE A CA 1
ATOM 1430 C C . PHE A 1 180 ? -19.143 -11.828 2.511 1.00 87.00 180 PHE A C 1
ATOM 1432 O O . PHE A 1 180 ? -19.352 -12.829 3.193 1.00 87.00 180 PHE A O 1
ATOM 1439 N N . GLN A 1 181 ? -20.074 -10.888 2.321 1.00 83.38 181 GLN A N 1
ATOM 1440 C CA . GLN A 1 181 ? -21.392 -10.955 2.950 1.00 83.38 181 GLN A CA 1
ATOM 1441 C C . GLN A 1 181 ? -22.231 -12.130 2.418 1.00 83.38 181 GLN A C 1
ATOM 1443 O O . GLN A 1 181 ? -22.933 -12.773 3.195 1.00 83.38 181 GLN A O 1
ATOM 1448 N N . LEU A 1 182 ? -22.159 -12.430 1.116 1.00 84.94 182 LEU A N 1
ATOM 1449 C CA . LEU A 1 182 ? -22.930 -13.518 0.497 1.00 84.94 182 LEU A CA 1
ATOM 1450 C C . LEU A 1 182 ? -22.463 -14.912 0.935 1.00 84.94 182 LEU A C 1
ATOM 1452 O O . LEU A 1 182 ? -23.292 -15.795 1.137 1.00 84.94 182 LEU A O 1
ATOM 1456 N N . TYR A 1 183 ? -21.153 -15.107 1.100 1.00 85.69 183 TYR A N 1
ATOM 1457 C CA . TYR A 1 183 ? -20.569 -16.389 1.508 1.00 85.69 183 TYR A CA 1
ATOM 1458 C C . TYR A 1 183 ? -20.400 -16.534 3.030 1.00 85.69 183 TYR A C 1
ATOM 1460 O O . TYR A 1 183 ? -19.897 -17.559 3.488 1.00 85.69 183 TYR A O 1
ATOM 1468 N N . GLY A 1 184 ? -20.810 -15.535 3.820 1.00 84.31 184 GLY A N 1
ATOM 1469 C CA . GLY A 1 184 ? -20.643 -15.543 5.278 1.00 84.31 184 GLY A CA 1
ATOM 1470 C C . GLY A 1 184 ? -19.178 -15.469 5.726 1.00 84.31 184 GLY A C 1
ATOM 1471 O O . GLY A 1 184 ? -18.828 -15.966 6.796 1.00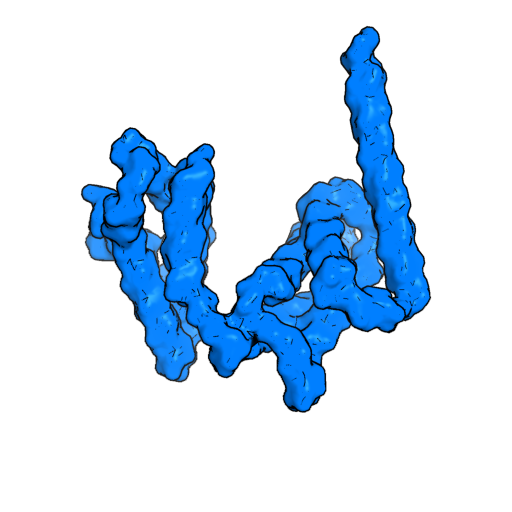 84.31 184 GLY A O 1
ATOM 1472 N N . ASP A 1 185 ? -18.310 -14.881 4.904 1.00 89.19 185 ASP A N 1
ATOM 1473 C CA . ASP A 1 185 ? -16.892 -14.716 5.193 1.00 89.19 185 ASP A CA 1
ATOM 1474 C C . ASP A 1 185 ? -16.663 -13.420 5.998 1.00 89.19 185 ASP A C 1
ATOM 1476 O O . ASP A 1 185 ? -16.939 -12.313 5.536 1.00 89.19 185 ASP A O 1
ATOM 1480 N N . SER A 1 186 ? -16.122 -13.560 7.212 1.00 91.56 186 SER A N 1
ATOM 1481 C CA . SER A 1 186 ? -15.919 -12.457 8.159 1.00 91.56 186 SER A CA 1
ATOM 1482 C C . SER A 1 186 ? -14.623 -11.663 7.961 1.00 91.56 186 SER A C 1
ATOM 1484 O O . SER A 1 186 ? -14.371 -10.725 8.716 1.00 91.56 186 SER A O 1
ATOM 1486 N N . HIS A 1 187 ? -13.766 -11.990 6.985 1.00 91.69 187 HIS A N 1
ATOM 1487 C CA . HIS A 1 187 ? -12.474 -11.307 6.823 1.00 91.69 187 HIS A CA 1
ATOM 1488 C C . HIS A 1 187 ? -12.655 -9.822 6.478 1.00 91.69 187 HIS A C 1
ATOM 1490 O O . HIS A 1 187 ? -11.874 -8.994 6.944 1.00 91.69 187 HIS A O 1
ATOM 1496 N N . PHE A 1 188 ? -13.684 -9.453 5.714 1.00 92.38 188 PHE A N 1
ATOM 1497 C CA . PHE A 1 188 ? -13.974 -8.044 5.436 1.00 92.38 188 PHE A CA 1
ATOM 1498 C C . PHE A 1 188 ? -14.343 -7.275 6.707 1.00 92.38 188 PHE A C 1
ATOM 1500 O O . PHE A 1 188 ? -13.694 -6.281 7.040 1.00 92.38 188 PHE A O 1
ATOM 1507 N N . ASP A 1 189 ? -15.294 -7.800 7.479 1.00 91.69 189 ASP A N 1
ATOM 1508 C CA . ASP A 1 189 ? -15.724 -7.184 8.734 1.00 91.69 189 ASP A CA 1
ATOM 1509 C C . ASP A 1 189 ? -14.582 -7.122 9.758 1.00 91.69 189 ASP A C 1
ATOM 1511 O O . ASP A 1 189 ? -14.382 -6.094 10.402 1.00 91.69 189 ASP A O 1
ATOM 1515 N N . ASN A 1 190 ? -13.765 -8.174 9.865 1.00 92.88 190 ASN A N 1
ATOM 1516 C CA . ASN A 1 190 ? -12.613 -8.212 10.770 1.00 92.88 190 ASN A CA 1
ATOM 1517 C C . ASN A 1 190 ? -11.593 -7.104 10.467 1.00 92.88 190 ASN A C 1
ATOM 1519 O O . ASN A 1 190 ? -11.084 -6.476 11.398 1.00 92.88 190 ASN A O 1
ATOM 1523 N N . ALA A 1 191 ? -11.322 -6.822 9.187 1.00 93.75 191 ALA A N 1
ATOM 1524 C CA . ALA A 1 191 ? -10.410 -5.751 8.788 1.00 93.75 191 ALA A CA 1
ATOM 1525 C C . ALA A 1 191 ? -10.952 -4.365 9.173 1.00 93.75 191 ALA A C 1
ATOM 1527 O O . ALA A 1 191 ? -10.209 -3.535 9.705 1.00 93.75 191 ALA A O 1
ATOM 1528 N N . LEU A 1 192 ? -12.250 -4.129 8.961 1.00 93.00 192 LEU A N 1
ATOM 1529 C CA . LEU A 1 192 ? -12.913 -2.880 9.341 1.00 93.00 192 LEU A CA 1
ATOM 1530 C C . LEU A 1 192 ? -12.972 -2.707 10.865 1.00 93.00 192 LEU A C 1
ATOM 1532 O O . LEU A 1 192 ? -12.684 -1.629 11.382 1.00 93.00 192 LEU A O 1
ATOM 1536 N N . GLN A 1 193 ? -13.248 -3.778 11.609 1.00 92.06 193 GLN A N 1
ATOM 1537 C CA . GLN A 1 193 ? -13.202 -3.764 13.072 1.00 92.06 193 GLN A CA 1
ATOM 1538 C C . GLN A 1 193 ? -11.787 -3.506 13.596 1.00 92.06 193 GLN A C 1
ATOM 1540 O O . GLN A 1 193 ? -11.601 -2.750 14.548 1.00 92.06 193 GLN A O 1
ATOM 1545 N N . ALA A 1 194 ? -10.762 -4.080 12.967 1.00 92.44 194 ALA A N 1
ATOM 1546 C CA . ALA A 1 194 ? -9.372 -3.789 13.300 1.00 92.44 194 ALA A CA 1
ATOM 1547 C C . ALA A 1 194 ? -9.014 -2.318 13.036 1.00 92.44 194 ALA A C 1
ATOM 1549 O O . ALA A 1 194 ? -8.330 -1.707 13.858 1.00 92.44 194 ALA A O 1
ATOM 1550 N N . PHE A 1 195 ? -9.518 -1.726 11.948 1.00 93.44 195 PHE A N 1
ATOM 1551 C CA . PHE A 1 195 ? -9.407 -0.289 11.696 1.00 93.44 195 PHE A CA 1
ATOM 1552 C C . PHE A 1 195 ? -10.009 0.539 12.837 1.00 93.44 195 PHE A C 1
ATOM 1554 O O . PHE A 1 195 ? -9.305 1.387 13.386 1.00 93.44 195 PHE A O 1
ATOM 1561 N N . LEU A 1 196 ? -11.247 0.253 13.253 1.00 92.50 196 LEU A N 1
ATOM 1562 C CA . LEU A 1 196 ? -11.897 0.966 14.360 1.00 92.50 196 LEU A CA 1
ATOM 1563 C C . LEU A 1 196 ? -11.115 0.835 15.668 1.00 92.50 196 LEU A C 1
ATOM 1565 O O . LEU A 1 196 ? -10.876 1.829 16.353 1.00 92.50 196 LEU A O 1
ATOM 1569 N N . LYS A 1 197 ? -10.637 -0.371 15.985 1.00 90.44 197 LYS A N 1
ATOM 1570 C CA . LYS A 1 197 ? -9.800 -0.615 17.169 1.00 90.44 197 LYS A CA 1
ATOM 1571 C C . LYS A 1 197 ? -8.520 0.218 17.149 1.00 90.44 197 LYS A C 1
ATOM 1573 O O . LYS A 1 197 ? -8.148 0.796 18.168 1.00 90.44 197 LYS A O 1
ATOM 1578 N N . MET A 1 198 ? -7.840 0.287 16.005 1.00 91.12 198 MET A N 1
ATOM 1579 C CA . MET A 1 198 ? -6.630 1.097 15.860 1.00 91.12 198 MET A CA 1
ATOM 1580 C C . MET A 1 198 ? -6.939 2.591 15.951 1.00 91.12 198 MET A C 1
ATOM 1582 O O . MET A 1 198 ? -6.206 3.303 16.633 1.00 91.12 198 MET A O 1
ATOM 1586 N N . LEU A 1 199 ? -8.029 3.046 15.330 1.00 90.69 199 LEU A N 1
ATOM 1587 C CA . LEU A 1 199 ? -8.478 4.436 15.353 1.00 90.69 199 LEU A CA 1
ATOM 1588 C C . LEU A 1 199 ? -8.728 4.924 16.783 1.00 90.69 199 LEU A C 1
ATOM 1590 O O . LEU A 1 199 ? -8.135 5.908 17.212 1.00 90.69 199 LEU A O 1
ATOM 1594 N N . LEU A 1 200 ? -9.523 4.177 17.549 1.00 89.94 200 LEU A N 1
ATOM 1595 C CA . LEU A 1 200 ? -9.844 4.506 18.940 1.00 89.94 200 LEU A CA 1
ATOM 1596 C C . LEU A 1 200 ? -8.625 4.426 19.872 1.00 89.94 200 LEU A C 1
ATOM 1598 O O . LEU A 1 200 ? -8.635 4.996 20.958 1.00 89.94 200 LEU A O 1
ATOM 1602 N N . SER A 1 201 ? -7.555 3.741 19.458 1.00 88.38 201 SER A N 1
ATOM 1603 C CA . SER A 1 201 ? -6.306 3.670 20.224 1.00 88.38 201 SER A CA 1
ATOM 1604 C C . SER A 1 201 ? -5.402 4.902 20.059 1.00 88.38 201 SER A C 1
ATOM 1606 O O . SER A 1 201 ? -4.390 5.001 20.763 1.00 88.38 201 SER A O 1
ATOM 1608 N N . VAL A 1 202 ? -5.713 5.798 19.115 1.00 87.00 202 VAL A N 1
ATOM 1609 C CA . VAL A 1 202 ? -4.929 6.996 18.786 1.00 87.00 202 VAL A CA 1
ATOM 1610 C C . VAL A 1 202 ? -5.598 8.233 19.383 1.00 87.00 202 VAL A C 1
ATOM 1612 O O . VAL A 1 202 ? -6.777 8.488 19.155 1.00 87.00 202 VAL A O 1
ATOM 1615 N N . CYS A 1 203 ? -4.832 9.045 20.111 1.00 85.81 203 CYS A N 1
ATOM 1616 C CA . CYS A 1 203 ? -5.294 10.342 20.602 1.00 85.81 203 CYS A CA 1
ATOM 1617 C C . CYS A 1 203 ? -5.365 11.368 19.459 1.00 85.81 203 CYS A C 1
ATOM 1619 O O . CYS A 1 203 ? -4.482 11.392 18.600 1.00 85.81 203 CYS A O 1
ATOM 1621 N N . HIS A 1 204 ? -6.343 12.279 19.490 1.00 83.19 204 HIS A N 1
ATOM 1622 C CA . HIS A 1 204 ? -6.484 13.326 18.467 1.00 83.19 204 HIS A CA 1
ATOM 1623 C C . HIS A 1 204 ? -5.222 14.200 18.312 1.00 83.19 204 HIS A C 1
ATOM 1625 O O . HIS A 1 204 ? -4.766 14.442 17.195 1.00 83.19 204 HIS A O 1
ATOM 1631 N N . ASN A 1 205 ? -4.562 14.554 19.423 1.00 81.94 205 ASN A N 1
ATOM 1632 C CA . ASN A 1 205 ? -3.296 15.298 19.394 1.00 81.94 205 ASN A CA 1
ATOM 1633 C C . ASN A 1 205 ? -2.192 14.573 18.602 1.00 81.94 205 ASN A C 1
ATOM 1635 O O . ASN A 1 205 ? -1.474 15.203 17.824 1.00 81.94 205 ASN A O 1
ATOM 1639 N N . ASP A 1 206 ? -2.060 13.253 18.767 1.00 84.25 206 ASP A N 1
ATOM 1640 C CA . ASP A 1 206 ? -1.066 12.454 18.039 1.00 84.25 206 ASP A CA 1
ATOM 1641 C C . ASP A 1 206 ? -1.439 12.340 16.555 1.00 84.25 206 ASP A C 1
ATOM 1643 O O . ASP A 1 206 ? -0.572 12.411 15.680 1.00 84.25 206 ASP A O 1
ATOM 1647 N N . LEU A 1 207 ? -2.736 12.213 16.258 1.00 84.19 207 LEU A N 1
ATOM 1648 C CA . LEU A 1 207 ? -3.252 12.154 14.893 1.00 84.19 207 LEU A CA 1
ATOM 1649 C C . LEU A 1 207 ? -2.847 13.392 14.082 1.00 84.19 207 LEU A C 1
ATOM 1651 O O . LEU A 1 207 ? -2.453 13.246 12.927 1.00 84.19 207 LEU A O 1
ATOM 1655 N N . LEU A 1 208 ? -2.903 14.584 14.680 1.00 80.62 208 LEU A N 1
ATOM 1656 C CA . LEU A 1 208 ? -2.545 15.851 14.028 1.00 80.62 208 LEU A CA 1
ATOM 1657 C C . LEU A 1 208 ? -1.040 16.140 14.057 1.00 80.62 208 LEU A C 1
ATOM 1659 O O . LEU A 1 208 ? -0.505 16.711 13.109 1.00 80.62 208 LEU A O 1
ATOM 1663 N N . SER A 1 209 ? -0.337 15.710 15.108 1.00 83.12 209 SER A N 1
ATOM 1664 C CA . SER A 1 209 ? 1.108 15.943 15.250 1.00 83.12 209 SER A CA 1
ATOM 1665 C C . SER A 1 209 ? 1.930 15.153 14.226 1.00 83.12 209 SER A C 1
ATOM 1667 O O . SER A 1 209 ? 2.965 15.621 13.744 1.00 83.12 209 SER A O 1
ATOM 1669 N N . PHE A 1 210 ? 1.484 13.948 13.857 1.00 84.19 210 PHE A N 1
ATOM 1670 C CA . PHE A 1 210 ? 2.227 13.062 12.961 1.00 84.19 210 PHE A CA 1
ATOM 1671 C C . PHE A 1 210 ? 1.649 13.034 11.542 1.00 84.19 210 PHE A C 1
ATOM 1673 O O . PHE A 1 210 ? 0.847 12.167 11.200 1.00 84.19 210 PHE A O 1
ATOM 1680 N N . ARG A 1 211 ? 2.178 13.892 10.657 1.00 83.31 211 ARG A N 1
ATOM 1681 C CA . ARG A 1 211 ? 1.738 14.042 9.251 1.00 83.31 211 ARG A CA 1
ATOM 1682 C C . ARG A 1 211 ? 1.495 12.729 8.492 1.00 83.31 211 ARG A C 1
ATOM 1684 O O . ARG A 1 211 ? 0.529 12.625 7.745 1.00 83.31 211 ARG A O 1
ATOM 1691 N N . LYS A 1 212 ? 2.373 11.725 8.629 1.00 82.94 212 LYS A N 1
ATOM 1692 C CA . LYS A 1 212 ? 2.211 10.436 7.920 1.00 82.94 212 LYS A CA 1
ATOM 1693 C C . LYS A 1 212 ? 0.963 9.681 8.375 1.00 82.94 212 LYS A C 1
ATOM 1695 O O . LYS A 1 212 ? 0.263 9.119 7.538 1.00 82.94 212 LYS A O 1
ATOM 1700 N N . LEU A 1 213 ? 0.687 9.706 9.679 1.00 87.62 213 LEU A N 1
ATOM 1701 C CA . LEU A 1 213 ? -0.492 9.083 10.260 1.00 87.62 213 LEU A CA 1
ATOM 1702 C C . LEU A 1 213 ? -1.758 9.806 9.791 1.00 87.62 213 LEU A C 1
ATOM 1704 O O . LEU A 1 213 ? -2.657 9.141 9.280 1.00 87.62 213 LEU A O 1
ATOM 1708 N N . SER A 1 214 ? -1.790 11.141 9.859 1.00 88.44 214 SER A N 1
ATOM 1709 C CA . SER A 1 214 ? -2.935 11.943 9.401 1.00 88.44 214 SER A CA 1
ATOM 1710 C C . SER A 1 214 ? -3.251 11.683 7.928 1.00 88.44 214 SER A C 1
ATOM 1712 O O . SER A 1 214 ? -4.394 11.394 7.592 1.00 88.44 214 SER A O 1
ATOM 1714 N N . LEU A 1 215 ? -2.238 11.705 7.050 1.00 87.88 215 LEU A N 1
ATOM 1715 C CA . LEU A 1 215 ? -2.420 11.428 5.620 1.00 87.88 215 LEU A CA 1
ATOM 1716 C C . LEU A 1 215 ? -2.999 10.030 5.380 1.00 87.88 215 LEU A C 1
ATOM 1718 O O . LEU A 1 215 ? -3.935 9.881 4.598 1.00 87.88 215 LEU A O 1
ATOM 1722 N N . SER A 1 216 ? -2.473 9.009 6.064 1.00 90.94 216 SER A N 1
ATOM 1723 C CA . SER A 1 216 ? -2.998 7.644 5.939 1.00 90.94 216 SER A CA 1
ATOM 1724 C C . SER A 1 216 ? -4.426 7.504 6.472 1.00 90.94 216 SER A C 1
ATOM 1726 O O . SER A 1 216 ? -5.229 6.801 5.868 1.00 90.94 216 SER A O 1
ATOM 1728 N N . TYR A 1 217 ? -4.756 8.199 7.565 1.00 92.94 217 TYR A N 1
ATOM 1729 C CA . TYR A 1 217 ? -6.082 8.182 8.173 1.00 92.94 217 TYR A CA 1
ATOM 1730 C C . TYR A 1 217 ? -7.128 8.861 7.287 1.00 92.94 217 TYR A C 1
ATOM 1732 O O . TYR A 1 217 ? -8.090 8.209 6.888 1.00 92.94 217 TYR A O 1
ATOM 1740 N N . TYR A 1 218 ? -6.928 10.135 6.933 1.00 91.50 218 TYR A N 1
ATOM 1741 C CA . TYR A 1 218 ? -7.911 10.885 6.147 1.00 91.50 218 TYR A CA 1
ATOM 1742 C C . TYR A 1 218 ? -8.115 10.273 4.764 1.00 91.50 218 TYR A C 1
ATOM 1744 O O . TYR A 1 218 ? -9.240 10.211 4.281 1.00 91.50 218 TYR A O 1
ATOM 1752 N N . SER A 1 219 ? -7.052 9.740 4.156 1.00 90.94 219 SER A N 1
ATOM 1753 C CA . SER A 1 219 ? -7.163 9.094 2.851 1.00 90.94 219 SER A CA 1
ATOM 1754 C C . SER A 1 219 ? -7.906 7.752 2.894 1.00 90.94 219 SER A C 1
ATOM 1756 O O . SER A 1 219 ? -8.556 7.383 1.919 1.00 90.94 219 SER A O 1
ATOM 1758 N N . LEU A 1 220 ? -7.821 7.012 4.003 1.00 92.44 220 LEU A N 1
ATOM 1759 C CA . LEU A 1 220 ? -8.642 5.818 4.210 1.00 92.44 220 LEU A CA 1
ATOM 1760 C C . LEU A 1 220 ? -10.096 6.196 4.523 1.00 92.44 220 LEU A C 1
ATOM 1762 O O . LEU A 1 220 ? -11.009 5.563 4.002 1.00 92.44 220 LEU A O 1
ATOM 1766 N N . LEU A 1 221 ? -10.314 7.227 5.344 1.00 92.19 221 LEU A N 1
ATOM 1767 C CA . LEU A 1 221 ? -11.652 7.713 5.674 1.00 92.19 221 LEU A CA 1
ATOM 1768 C C . LEU A 1 221 ? -12.412 8.150 4.416 1.00 92.19 221 LEU A C 1
ATOM 1770 O O . LEU A 1 221 ? -13.556 7.747 4.239 1.00 92.19 221 LEU A O 1
ATOM 1774 N N . GLU A 1 222 ? -11.760 8.899 3.525 1.00 90.94 222 GLU A N 1
ATOM 1775 C CA . GLU A 1 222 ? -12.319 9.293 2.227 1.00 90.94 222 GLU A CA 1
ATOM 1776 C C . GLU A 1 222 ? -12.793 8.071 1.421 1.00 90.94 222 GLU A C 1
ATOM 1778 O O . GLU A 1 222 ? -13.959 8.009 1.030 1.00 90.94 222 GLU A O 1
ATOM 1783 N N . CYS A 1 223 ? -11.934 7.057 1.266 1.00 91.62 223 CYS A N 1
ATOM 1784 C CA . CYS A 1 223 ? -12.276 5.805 0.581 1.00 91.62 223 CYS A CA 1
ATOM 1785 C C . CYS A 1 223 ? -13.485 5.100 1.223 1.00 91.62 223 CYS A C 1
ATOM 1787 O O . CYS A 1 223 ? -14.408 4.686 0.523 1.00 91.62 223 CYS A O 1
ATOM 1789 N N . LEU A 1 224 ? -13.533 5.012 2.556 1.00 91.00 224 LEU A N 1
ATOM 1790 C CA . LEU A 1 224 ? -14.660 4.394 3.262 1.00 91.00 224 LEU A CA 1
ATOM 1791 C C . LEU A 1 224 ? -15.971 5.157 3.040 1.00 91.00 224 LEU A C 1
ATOM 1793 O O . LEU A 1 224 ? -17.020 4.533 2.883 1.00 91.00 224 LEU A O 1
ATOM 1797 N N . THR A 1 225 ? -15.923 6.489 3.013 1.00 89.56 225 THR A N 1
ATOM 1798 C CA . THR A 1 225 ? -17.110 7.323 2.771 1.00 89.56 225 THR A CA 1
ATOM 1799 C C . THR A 1 225 ? -17.595 7.287 1.323 1.00 89.56 225 THR A C 1
ATOM 1801 O O . THR A 1 225 ? -18.789 7.454 1.096 1.00 89.56 225 THR A O 1
ATOM 1804 N N . GLN A 1 226 ? -16.704 7.047 0.358 1.00 88.88 226 GLN A N 1
ATOM 1805 C CA . GLN A 1 226 ? -17.052 6.963 -1.063 1.00 88.88 226 GLN A CA 1
ATOM 1806 C C . GLN A 1 226 ? -17.628 5.588 -1.424 1.00 88.88 226 GLN A C 1
ATOM 1808 O O . GLN A 1 226 ? -18.743 5.506 -1.937 1.00 88.88 226 GLN A O 1
ATOM 1813 N N . ASP A 1 227 ? -16.911 4.510 -1.094 1.00 86.25 227 ASP A N 1
ATOM 1814 C CA . ASP A 1 227 ? -17.207 3.168 -1.622 1.00 86.25 227 ASP A CA 1
ATOM 1815 C C . ASP A 1 227 ? -17.889 2.240 -0.602 1.00 86.25 227 ASP A C 1
ATOM 1817 O O . ASP A 1 227 ? -18.519 1.242 -0.962 1.00 86.25 227 ASP A O 1
ATOM 1821 N N . HIS A 1 228 ? -17.806 2.561 0.693 1.00 87.38 228 HIS A N 1
ATOM 1822 C CA . HIS A 1 228 ? -18.266 1.695 1.784 1.00 87.38 228 HIS A CA 1
ATOM 1823 C C . HIS A 1 228 ? -19.231 2.402 2.747 1.00 87.38 228 HIS A C 1
ATOM 1825 O O . HIS A 1 228 ? -19.245 2.130 3.948 1.00 87.38 228 HIS A O 1
ATOM 1831 N N . MET A 1 229 ? -20.110 3.261 2.221 1.00 86.88 229 MET A N 1
ATOM 1832 C CA . MET A 1 229 ? -21.042 4.070 3.021 1.00 86.88 229 MET A CA 1
ATOM 1833 C C . MET A 1 229 ? -21.932 3.245 3.971 1.00 86.88 229 MET A C 1
ATOM 1835 O O . MET A 1 229 ? -22.239 3.697 5.071 1.00 86.88 229 MET A O 1
ATOM 1839 N N . LYS A 1 230 ? -22.285 2.003 3.603 1.00 87.31 230 LYS A N 1
ATOM 1840 C CA . LYS A 1 230 ? -23.033 1.063 4.466 1.00 87.31 230 LYS A CA 1
ATOM 1841 C C . LYS A 1 230 ? -22.312 0.767 5.788 1.00 87.31 230 LYS A C 1
ATOM 1843 O O . LYS A 1 230 ? -22.958 0.537 6.804 1.00 87.31 230 LYS A O 1
ATOM 1848 N N . PHE A 1 231 ? -20.982 0.736 5.779 1.00 88.56 231 PHE A N 1
ATOM 1849 C CA . PHE A 1 231 ? -20.194 0.582 6.999 1.00 88.56 231 PHE A CA 1
ATOM 1850 C C . PHE A 1 231 ? -20.234 1.867 7.830 1.00 88.56 231 PHE A C 1
ATOM 1852 O O . PHE A 1 231 ? -20.522 1.807 9.022 1.00 88.56 231 PHE A O 1
ATOM 1859 N N . VAL A 1 232 ? -20.025 3.023 7.191 1.00 88.31 232 VAL A N 1
ATOM 1860 C CA . VAL A 1 232 ? -20.022 4.336 7.856 1.00 88.31 232 VAL A CA 1
ATOM 1861 C C . VAL A 1 232 ? -21.367 4.631 8.530 1.00 88.31 232 VAL A C 1
ATOM 1863 O O . VAL A 1 232 ? -21.395 5.117 9.658 1.00 88.31 232 VAL A O 1
ATOM 1866 N N . SER A 1 233 ? -22.486 4.277 7.891 1.00 89.25 233 SER A N 1
ATOM 1867 C CA . SER A 1 233 ? -23.830 4.467 8.453 1.00 89.25 233 SER A CA 1
ATOM 1868 C C . SER A 1 233 ? -24.127 3.587 9.670 1.00 89.25 233 SER A C 1
ATOM 1870 O O . SER A 1 233 ? -25.034 3.901 10.433 1.00 89.25 233 SER A O 1
ATOM 1872 N N . ASN A 1 234 ? -23.387 2.489 9.845 1.00 91.62 234 ASN A N 1
ATOM 1873 C CA . ASN A 1 234 ? -23.570 1.529 10.936 1.00 91.62 234 ASN A CA 1
ATOM 1874 C C . ASN A 1 234 ? -22.551 1.715 12.073 1.00 91.62 234 ASN A C 1
ATOM 1876 O O . ASN A 1 234 ? -22.472 0.873 12.967 1.00 91.62 234 ASN A O 1
ATOM 1880 N N . LEU A 1 235 ? -21.751 2.785 12.040 1.00 91.19 235 LEU A N 1
ATOM 1881 C CA . LEU A 1 235 ? -20.789 3.086 13.095 1.00 91.19 235 LEU A CA 1
ATOM 1882 C C . LEU A 1 235 ? -21.488 3.432 14.411 1.00 91.19 235 LEU A C 1
ATOM 1884 O O . LEU A 1 235 ? -22.518 4.106 14.440 1.00 91.19 235 LEU A O 1
ATOM 1888 N N . GLU A 1 236 ? -20.878 3.021 15.521 1.00 91.81 236 GLU A N 1
ATOM 1889 C CA . GLU A 1 236 ? -21.362 3.398 16.845 1.00 91.81 236 GLU A CA 1
ATOM 1890 C C . GLU A 1 236 ? -21.239 4.918 17.074 1.00 91.81 236 GLU A C 1
ATOM 1892 O O . GLU A 1 236 ? -20.259 5.528 16.628 1.00 91.81 236 GLU A O 1
ATOM 1897 N N . PRO A 1 237 ? -22.163 5.546 17.832 1.00 91.12 237 PRO A N 1
ATOM 1898 C CA . PRO A 1 237 ? -22.182 6.999 18.021 1.00 91.12 237 PRO A CA 1
ATOM 1899 C C . PRO A 1 237 ? -20.856 7.587 18.522 1.00 91.12 237 PRO A C 1
ATOM 1901 O O . PRO A 1 237 ? -20.449 8.663 18.090 1.00 91.12 237 PRO A O 1
ATOM 1904 N N . HIS A 1 238 ? -20.151 6.867 19.400 1.00 90.75 238 HIS A N 1
ATOM 1905 C CA . HIS A 1 238 ? -18.872 7.316 19.950 1.00 90.75 238 HIS A CA 1
ATOM 1906 C C . HIS A 1 238 ? -17.761 7.382 18.883 1.00 90.75 238 HIS A C 1
ATOM 1908 O O . HIS A 1 238 ? -16.923 8.283 18.918 1.00 90.75 238 HIS A O 1
ATOM 1914 N N . VAL A 1 239 ? -17.781 6.474 17.900 1.00 92.06 239 VAL A N 1
ATOM 1915 C CA . VAL A 1 239 ? -16.848 6.471 16.764 1.00 92.06 239 VAL A CA 1
ATOM 1916 C C . VAL A 1 239 ? -17.173 7.619 15.819 1.00 92.06 239 VAL A C 1
ATOM 1918 O O . VAL A 1 239 ? -16.269 8.312 15.361 1.00 92.06 239 VAL A O 1
ATOM 1921 N N . VAL A 1 240 ? -18.458 7.851 15.545 1.00 91.25 240 VAL A N 1
ATOM 1922 C CA . VAL A 1 240 ? -18.897 8.969 14.697 1.00 91.25 240 VAL A CA 1
ATOM 1923 C C . VAL A 1 240 ? -18.441 10.297 15.296 1.00 91.25 240 VAL A C 1
ATOM 1925 O O . VAL A 1 240 ? -17.879 11.122 14.581 1.00 91.25 240 VAL A O 1
ATOM 1928 N N . ILE A 1 241 ? -18.599 10.477 16.611 1.00 91.25 241 ILE A N 1
ATOM 1929 C CA . ILE A 1 241 ? -18.092 11.659 17.319 1.00 91.25 241 ILE A CA 1
ATOM 1930 C C . ILE A 1 241 ? -16.575 11.779 17.157 1.00 91.25 241 ILE A C 1
ATOM 1932 O O . ILE A 1 241 ? -16.106 12.851 16.792 1.00 91.25 241 ILE A O 1
ATOM 1936 N N . TYR A 1 242 ? -15.809 10.699 17.353 1.00 91.75 242 TYR A N 1
ATOM 1937 C CA . TYR A 1 242 ? -14.357 10.720 17.136 1.00 91.75 242 TYR A CA 1
ATOM 1938 C C . TYR A 1 242 ? -14.006 11.201 15.719 1.00 91.75 242 TYR A C 1
ATOM 1940 O O . TYR A 1 242 ? -13.160 12.080 15.547 1.00 91.75 242 TYR A O 1
ATOM 1948 N N . VAL A 1 243 ? -14.664 10.647 14.696 1.00 90.62 243 VAL A N 1
ATOM 1949 C CA . VAL A 1 243 ? -14.428 11.011 13.293 1.00 90.62 243 VAL A CA 1
ATOM 1950 C C . VAL A 1 243 ? -14.759 12.485 13.055 1.00 90.62 243 VAL A C 1
ATOM 1952 O O . VAL A 1 243 ? -13.928 13.209 12.511 1.00 90.62 243 VAL A O 1
ATOM 1955 N N . LEU A 1 244 ? -15.918 12.963 13.510 1.00 90.06 244 LEU A N 1
ATOM 1956 C CA . LEU A 1 244 ? -16.328 14.360 13.345 1.00 90.06 244 LEU A CA 1
ATOM 1957 C C . LEU A 1 244 ? -15.395 15.335 14.073 1.00 90.06 244 LEU A C 1
ATOM 1959 O O . LEU A 1 244 ? -15.010 16.349 13.492 1.00 90.06 244 LEU A O 1
ATOM 1963 N N . THR A 1 245 ? -14.977 15.015 15.299 1.00 90.38 245 THR A N 1
ATOM 1964 C CA . THR A 1 245 ? -13.996 15.813 16.048 1.00 90.38 245 THR A CA 1
ATOM 1965 C C . THR A 1 245 ? -12.668 15.863 15.305 1.00 90.38 245 THR A C 1
ATOM 1967 O O . THR A 1 245 ? -12.134 16.948 15.091 1.00 90.38 245 THR A O 1
ATOM 1970 N N . SER A 1 246 ? -12.172 14.719 14.820 1.00 89.50 246 SER A N 1
ATOM 1971 C CA . SER A 1 246 ? -10.924 14.680 14.052 1.00 89.50 246 SER A CA 1
ATOM 1972 C C . SER A 1 246 ? -11.000 15.532 12.781 1.00 89.50 246 SER A C 1
ATOM 1974 O O . SER A 1 246 ? -10.073 16.286 12.500 1.00 89.50 246 SER A O 1
ATOM 1976 N N . LEU A 1 247 ? -12.126 15.496 12.058 1.00 88.69 247 LEU A N 1
ATOM 1977 C CA . LEU A 1 247 ? -12.359 16.330 10.878 1.00 88.69 247 LEU A CA 1
ATOM 1978 C C . LEU A 1 247 ? -12.392 17.816 11.242 1.00 88.69 247 LEU A C 1
ATOM 1980 O O . LEU A 1 247 ? -11.750 18.618 10.569 1.00 88.69 247 LEU A O 1
ATOM 1984 N N . SER A 1 248 ? -13.093 18.186 12.317 1.00 87.25 248 SER A N 1
ATOM 1985 C CA . SER A 1 248 ? -13.153 19.571 12.790 1.00 87.25 248 SER A CA 1
ATOM 1986 C C . SER A 1 248 ? -11.768 20.101 13.165 1.00 87.25 248 SER A C 1
ATOM 1988 O O . SER A 1 248 ? -11.396 21.198 12.755 1.00 87.25 248 SER A O 1
ATOM 1990 N N . GLU A 1 249 ? -10.988 19.338 13.929 1.00 85.69 249 GLU A N 1
ATOM 1991 C CA . GLU A 1 249 ? -9.639 19.743 14.327 1.00 85.69 249 GLU A CA 1
ATOM 1992 C C . GLU A 1 249 ? -8.672 19.764 13.132 1.00 85.69 249 GLU A C 1
ATOM 1994 O O . GLU A 1 249 ? -7.848 20.671 13.020 1.00 85.69 249 GLU A O 1
ATOM 1999 N N . GLY A 1 250 ? -8.803 18.818 12.196 1.00 82.56 250 GLY A N 1
ATOM 2000 C CA . GLY A 1 250 ? -8.035 18.791 10.951 1.00 82.56 250 GLY A CA 1
ATOM 2001 C C . GLY A 1 250 ? -8.300 20.007 10.060 1.00 82.56 250 GLY A C 1
ATOM 2002 O O . GLY A 1 250 ? -7.357 20.593 9.526 1.00 82.56 250 GLY A O 1
ATOM 2003 N N . LEU A 1 251 ? -9.563 20.429 9.937 1.00 81.06 251 LEU A N 1
ATOM 2004 C CA . LEU A 1 251 ? -9.950 21.642 9.209 1.00 81.06 251 LEU A CA 1
ATOM 2005 C C . LEU A 1 251 ? -9.430 22.910 9.895 1.00 81.06 251 LEU A C 1
ATOM 2007 O O . LEU A 1 251 ? -8.901 23.793 9.220 1.00 81.06 251 LEU A O 1
ATOM 2011 N N . ASN A 1 252 ? -9.508 22.984 11.225 1.00 80.44 252 ASN A N 1
ATOM 2012 C CA . ASN A 1 252 ? -8.969 24.114 11.985 1.00 80.44 252 ASN A CA 1
ATOM 2013 C C . ASN A 1 252 ? -7.444 24.225 11.838 1.00 80.44 252 ASN A C 1
ATOM 2015 O O . ASN A 1 252 ? -6.929 25.319 11.619 1.00 80.44 252 ASN A O 1
ATOM 2019 N N . ALA A 1 253 ? -6.720 23.103 11.872 1.00 72.69 253 ALA A N 1
ATOM 2020 C CA . ALA A 1 253 ? -5.275 23.083 11.652 1.00 72.69 253 ALA A CA 1
ATOM 2021 C C . ALA A 1 253 ? -4.888 23.560 10.237 1.00 72.69 253 ALA A C 1
ATOM 2023 O O . ALA A 1 253 ? -3.895 24.271 10.069 1.00 72.69 253 ALA A O 1
ATOM 2024 N N . LEU A 1 254 ? -5.682 23.214 9.214 1.00 62.12 254 LEU A N 1
ATOM 2025 C CA . LEU A 1 254 ? -5.518 23.741 7.852 1.00 62.12 254 LEU A CA 1
ATOM 2026 C C . LEU A 1 254 ? -5.802 25.248 7.784 1.00 62.12 254 LEU A C 1
ATOM 2028 O O . LEU A 1 254 ? -5.071 25.973 7.107 1.00 62.12 254 LEU A O 1
ATOM 2032 N N . GLY A 1 255 ? -6.824 25.721 8.503 1.00 58.78 255 GLY A N 1
ATOM 2033 C CA . GLY A 1 255 ? -7.163 27.140 8.619 1.00 58.78 255 GLY A CA 1
ATOM 2034 C C . GLY A 1 255 ? -6.057 27.967 9.280 1.00 58.78 255 GLY A C 1
ATOM 2035 O O . GLY A 1 255 ? -5.693 29.025 8.769 1.00 58.78 255 GLY A O 1
ATOM 2036 N N . GLU A 1 256 ? -5.450 27.464 10.358 1.00 54.41 256 GLU A N 1
ATOM 2037 C CA . GLU A 1 256 ? -4.302 28.110 11.010 1.00 54.41 256 GLU A CA 1
ATOM 2038 C C . GLU A 1 256 ? -3.053 28.141 10.119 1.00 54.41 256 GLU A C 1
ATOM 2040 O O . GLU A 1 256 ? -2.326 29.135 10.115 1.00 54.41 256 GLU A O 1
ATOM 2045 N N . LEU A 1 257 ? -2.799 27.086 9.339 1.00 53.94 257 LEU A N 1
ATOM 2046 C CA . LEU A 1 257 ? -1.710 27.062 8.356 1.00 53.94 257 LEU A CA 1
ATOM 2047 C C . LEU A 1 257 ? -1.922 28.103 7.251 1.00 53.94 257 LEU A C 1
ATOM 2049 O O . LEU A 1 257 ? -0.974 28.794 6.883 1.00 53.94 257 LEU A O 1
ATOM 2053 N N . HIS A 1 258 ? -3.158 28.260 6.772 1.00 47.75 258 HIS A N 1
ATOM 2054 C CA . HIS A 1 258 ? -3.512 29.298 5.804 1.00 47.75 258 HIS A CA 1
ATOM 2055 C C . HIS A 1 258 ? -3.307 30.703 6.391 1.00 47.75 258 HIS A C 1
ATOM 2057 O O . HIS A 1 258 ? -2.666 31.543 5.766 1.00 47.75 258 HIS A O 1
ATOM 2063 N N . LEU A 1 259 ? -3.755 30.946 7.626 1.00 44.53 259 LEU A N 1
ATOM 2064 C CA . LEU A 1 259 ? -3.548 32.220 8.324 1.00 44.53 259 LEU A CA 1
ATOM 2065 C C . LEU A 1 259 ? -2.061 32.533 8.552 1.00 44.53 259 LEU A C 1
ATOM 2067 O O . LEU A 1 259 ? -1.640 33.668 8.351 1.00 44.53 259 LEU A O 1
ATOM 2071 N N . ARG A 1 260 ? -1.234 31.542 8.904 1.00 44.06 260 ARG A N 1
ATOM 2072 C CA . ARG A 1 260 ? 0.218 31.739 9.075 1.00 44.06 260 ARG A CA 1
ATOM 2073 C C . ARG A 1 260 ? 0.951 32.030 7.767 1.00 44.06 260 ARG A C 1
ATOM 2075 O O . ARG A 1 260 ? 1.968 32.716 7.805 1.00 44.06 260 ARG A O 1
ATOM 2082 N N . MET A 1 261 ? 0.449 31.550 6.629 1.00 46.56 261 MET A N 1
ATOM 2083 C CA . MET A 1 261 ? 0.995 31.914 5.318 1.00 46.56 261 MET A CA 1
ATOM 2084 C C . MET A 1 261 ? 0.702 33.377 4.958 1.00 46.56 261 MET A C 1
ATOM 2086 O O . MET A 1 261 ? 1.571 34.035 4.402 1.00 46.56 261 MET A O 1
ATOM 2090 N N . PHE A 1 262 ? -0.461 33.911 5.345 1.00 44.72 262 PHE A N 1
ATOM 2091 C CA . PHE A 1 262 ? -0.818 35.316 5.098 1.00 44.72 262 PHE A CA 1
ATOM 2092 C C . PHE A 1 262 ? -0.185 36.316 6.080 1.00 44.72 262 PHE A C 1
ATOM 2094 O O . PHE A 1 262 ? -0.070 37.495 5.762 1.00 44.72 262 PHE A O 1
ATOM 2101 N N . VAL A 1 263 ? 0.258 35.876 7.262 1.00 46.56 263 VAL A N 1
ATOM 2102 C CA . VAL A 1 263 ? 0.906 36.757 8.258 1.00 46.56 263 VAL A CA 1
ATOM 2103 C C . VAL A 1 263 ? 2.402 36.985 7.967 1.00 46.56 263 VAL A C 1
ATOM 2105 O O . VAL A 1 263 ? 2.997 37.892 8.537 1.00 46.56 263 VAL A O 1
ATOM 2108 N N . HIS A 1 264 ? 3.012 36.227 7.049 1.00 41.78 264 HIS A N 1
ATOM 2109 C CA . HIS A 1 264 ? 4.422 36.391 6.661 1.00 41.78 264 HIS A CA 1
ATOM 2110 C C . HIS A 1 264 ? 4.658 37.239 5.392 1.00 41.78 264 HIS A C 1
ATOM 2112 O O . HIS A 1 264 ? 5.797 37.325 4.939 1.00 41.78 264 HIS A O 1
ATOM 2118 N N . GLU A 1 265 ? 3.625 37.890 4.843 1.00 36.56 265 GLU A N 1
ATOM 2119 C CA . GLU A 1 265 ? 3.739 38.800 3.684 1.00 36.56 265 GLU A CA 1
ATOM 2120 C C . GLU A 1 265 ? 3.644 40.303 4.028 1.00 36.56 265 GLU A C 1
ATOM 2122 O O . GLU A 1 265 ? 3.380 41.120 3.147 1.00 36.56 265 GLU A O 1
ATOM 2127 N N . TYR A 1 266 ? 3.927 40.702 5.274 1.00 35.41 266 TYR A N 1
ATOM 2128 C CA . TYR A 1 266 ? 4.100 42.118 5.637 1.00 35.41 266 TYR A CA 1
ATOM 2129 C C . TYR A 1 266 ? 5.398 42.374 6.399 1.00 35.41 266 TYR A C 1
ATOM 2131 O O . TYR A 1 266 ? 5.685 41.618 7.356 1.00 35.41 266 TYR A O 1
#